Protein AF-R7TGR1-F1 (afdb_monomer)

Nearest PDB structures (foldseek):
  5lba-assembly4_D  TM=1.944E-01  e=3.931E-01  Homo sapiens
  4ct5-assembly2_B  TM=4.021E-01  e=4.610E+00  Homo sapiens
  6s8r-assembly1_A  TM=3.236E-01  e=2.649E+00  Drosophila melanogaster
  2fk8-assembly1_A  TM=1.974E-01  e=6.841E-01  Mycobacterium tuberculosis H37Rv
  5z2e-assembly1_A  TM=3.307E-01  e=6.271E+00  Paenisporosarcina sp. TG-14

pLDDT: mean 72.76, std 23.13, range [22.52, 96.44]

Foldseek 3Di:
DDDDDDDDDDPDDPPDPPDDDDDPVVVVVVVVVLVVVLCVDDDPDDPDQLAAAFWDPDPPDFAEAAEEQADQQVLLVQLLQCSQQSYFEEEPPADPVVVVVGVRPVDRDNRGLYYYDPDFADPVRHDRTQEYAYEAEQLVLRLVRCLCVVCVVVLVVCVDPVNVVPSLVVVLVSSVVSLVSVLVRLVRCVPGPQHKYAYHYPVCCLVPVQVSSQQVSCVRPVDGGDPSSVVVCVVPRSVPRRDRSDDPVVCVVSVPCPVVCVSVVVSCVVVNPPDDRHMPPPPDDDDDDD

Organism: Capitella teleta (NCBI:txid283909)

Structure (mmCIF, N/CA/C/O backbone):
data_AF-R7TGR1-F1
#
_entry.id   AF-R7TGR1-F1
#
loop_
_atom_site.group_PDB
_atom_site.id
_atom_site.type_symbol
_atom_site.label_atom_id
_atom_site.label_alt_id
_atom_site.label_comp_id
_atom_site.label_asym_id
_atom_site.label_entity_id
_atom_site.label_seq_id
_atom_site.pdbx_PDB_ins_code
_atom_site.Cartn_x
_atom_site.Cartn_y
_atom_site.Cartn_z
_atom_site.occupancy
_atom_site.B_iso_or_equiv
_atom_site.auth_seq_id
_atom_site.auth_comp_id
_atom_site.auth_asym_id
_atom_site.auth_atom_id
_atom_site.pdbx_PDB_model_num
ATOM 1 N N . MET A 1 1 ? 43.944 -28.984 -27.101 1.00 33.44 1 MET A N 1
ATOM 2 C CA . MET A 1 1 ? 44.545 -27.935 -26.252 1.00 33.44 1 MET A CA 1
ATOM 3 C C . MET A 1 1 ? 44.232 -26.597 -26.896 1.00 33.44 1 MET A C 1
ATOM 5 O O . MET A 1 1 ? 44.908 -26.213 -27.836 1.00 33.44 1 MET A O 1
ATOM 9 N N . THR A 1 2 ? 43.142 -25.960 -26.480 1.00 28.25 2 THR A N 1
ATOM 10 C CA . THR A 1 2 ? 42.698 -24.648 -26.974 1.00 28.25 2 THR A CA 1
ATOM 11 C C . THR A 1 2 ? 42.922 -23.633 -25.863 1.00 28.25 2 THR A C 1
ATOM 13 O O . THR A 1 2 ? 42.355 -23.769 -24.780 1.00 28.25 2 THR A O 1
ATOM 16 N N . SER A 1 3 ? 43.806 -22.672 -26.111 1.00 25.64 3 SER A N 1
ATOM 17 C CA . SER A 1 3 ? 44.116 -21.556 -25.221 1.00 25.64 3 SER A CA 1
ATOM 18 C C . SER A 1 3 ? 42.948 -20.569 -25.184 1.00 25.64 3 SER A C 1
ATOM 20 O O . SER A 1 3 ? 42.521 -20.071 -26.222 1.00 25.64 3 SER A O 1
ATOM 22 N N . LEU A 1 4 ? 42.436 -20.310 -23.981 1.00 25.61 4 LEU A N 1
ATOM 23 C CA . LEU A 1 4 ? 41.485 -19.243 -23.673 1.00 25.61 4 LEU A CA 1
ATOM 24 C C . LEU A 1 4 ? 42.223 -17.898 -23.675 1.00 25.61 4 LEU A C 1
ATOM 26 O O . LEU A 1 4 ? 43.076 -17.667 -22.819 1.00 25.61 4 LEU A O 1
ATOM 30 N N . GLU A 1 5 ? 41.886 -17.010 -24.608 1.00 25.45 5 GLU A N 1
ATOM 31 C CA . GLU A 1 5 ? 42.250 -15.596 -24.513 1.00 25.45 5 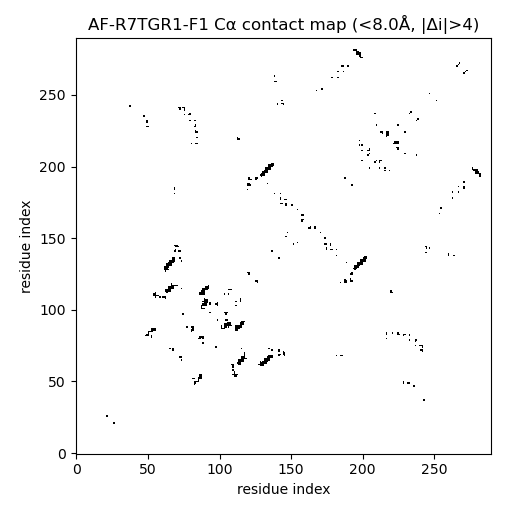GLU A CA 1
ATOM 32 C C . GLU A 1 5 ? 41.283 -14.890 -23.553 1.00 25.45 5 GLU A C 1
ATOM 34 O O . GLU A 1 5 ? 40.074 -14.821 -23.774 1.00 25.45 5 GLU A O 1
ATOM 39 N N . TYR A 1 6 ? 41.835 -14.394 -22.447 1.00 24.02 6 TYR A N 1
ATOM 40 C CA . TYR A 1 6 ? 41.150 -13.536 -21.488 1.00 24.02 6 TYR A CA 1
ATOM 41 C C . TYR A 1 6 ? 40.984 -12.134 -22.086 1.00 24.02 6 TYR A C 1
ATOM 43 O O . TYR A 1 6 ? 41.959 -11.403 -22.250 1.00 24.02 6 TYR A O 1
ATOM 51 N N . VAL A 1 7 ? 39.744 -11.731 -22.365 1.00 25.92 7 VAL A N 1
ATOM 52 C CA . VAL A 1 7 ? 39.419 -10.335 -22.681 1.00 25.92 7 VAL A CA 1
ATOM 53 C C . VAL A 1 7 ? 39.364 -9.546 -21.373 1.00 25.92 7 VAL A C 1
ATOM 55 O O . VAL A 1 7 ? 38.479 -9.741 -20.538 1.00 25.92 7 VAL A O 1
ATOM 58 N N . HIS A 1 8 ? 40.342 -8.665 -21.186 1.00 23.42 8 HIS A N 1
ATOM 59 C CA . HIS A 1 8 ? 40.436 -7.749 -20.055 1.00 23.42 8 HIS A CA 1
ATOM 60 C C . HIS A 1 8 ? 39.369 -6.649 -20.200 1.00 23.42 8 HIS A C 1
ATOM 62 O O . HIS A 1 8 ? 39.465 -5.797 -21.081 1.00 23.42 8 HIS A O 1
ATOM 68 N N . ILE A 1 9 ? 38.342 -6.658 -19.347 1.00 25.73 9 ILE A N 1
ATOM 69 C CA . ILE A 1 9 ? 37.358 -5.567 -19.261 1.00 25.73 9 ILE A CA 1
ATOM 70 C C . ILE A 1 9 ? 37.950 -4.483 -18.340 1.00 25.73 9 ILE A C 1
ATOM 72 O O . ILE A 1 9 ? 38.284 -4.802 -17.194 1.00 25.73 9 ILE A O 1
ATOM 76 N N . PRO A 1 10 ? 38.134 -3.228 -18.793 1.00 23.38 10 PRO A N 1
ATOM 77 C CA . PRO A 1 10 ? 38.721 -2.180 -17.966 1.00 23.38 10 PRO A CA 1
ATOM 78 C C . PRO A 1 10 ? 37.761 -1.745 -16.850 1.00 23.38 10 PRO A C 1
ATOM 80 O O . PRO A 1 10 ? 36.568 -1.532 -17.058 1.00 23.38 10 PRO A O 1
ATOM 83 N N . GLN A 1 11 ? 38.313 -1.603 -15.647 1.00 29.97 11 GLN A N 1
ATOM 84 C CA . GLN A 1 11 ? 37.621 -1.361 -14.376 1.00 29.97 11 GLN A CA 1
ATOM 85 C C . GLN A 1 11 ? 37.194 0.104 -14.135 1.00 29.97 11 GLN A C 1
ATOM 87 O O . GLN A 1 11 ? 37.088 0.540 -12.992 1.00 29.97 11 GLN A O 1
ATOM 92 N N . THR A 1 12 ? 36.922 0.891 -15.175 1.00 29.67 12 THR A N 1
ATOM 93 C CA . THR A 1 12 ? 36.630 2.329 -15.024 1.00 29.67 12 THR A CA 1
ATOM 94 C C . THR A 1 12 ? 35.352 2.737 -15.744 1.00 29.67 12 THR A C 1
ATOM 96 O O . THR A 1 12 ? 35.395 3.335 -16.812 1.00 29.67 12 THR A O 1
ATOM 99 N N . LEU A 1 13 ? 34.209 2.442 -15.123 1.00 26.25 13 LEU A N 1
ATOM 100 C CA . LEU A 1 13 ? 32.957 3.183 -15.310 1.00 26.25 13 LEU A CA 1
ATOM 101 C C . LEU A 1 13 ? 32.282 3.347 -13.940 1.00 26.25 13 LEU A C 1
ATOM 103 O O . LEU A 1 13 ? 31.192 2.841 -13.684 1.00 26.25 13 LEU A O 1
ATOM 107 N N . PHE A 1 14 ? 32.964 4.049 -13.032 1.00 24.20 14 PHE A N 1
ATOM 108 C CA . PHE A 1 14 ? 32.272 4.777 -11.974 1.00 24.20 14 PHE A CA 1
ATOM 109 C C . PHE A 1 14 ? 31.613 5.985 -12.647 1.00 24.20 14 PHE A C 1
ATOM 111 O O . PHE A 1 14 ? 32.292 6.942 -13.008 1.00 24.20 14 PHE A O 1
ATOM 118 N N . PHE A 1 15 ? 30.306 5.901 -12.892 1.00 27.52 15 PHE A N 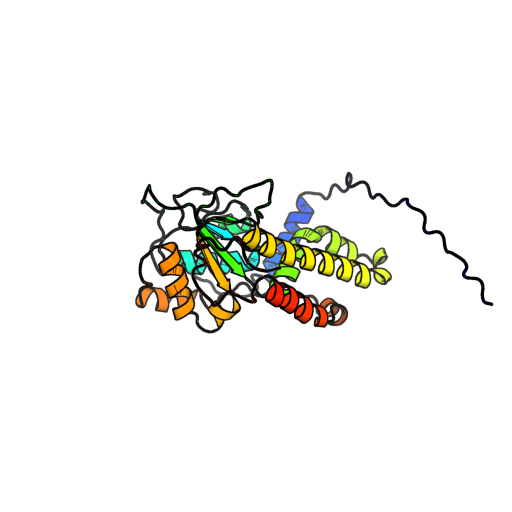1
ATOM 119 C CA . PHE A 1 15 ? 29.519 7.062 -13.292 1.00 27.52 15 PHE A CA 1
ATOM 120 C C . PHE A 1 15 ? 29.322 7.947 -12.062 1.00 27.52 15 PHE A C 1
ATOM 122 O O . PHE A 1 15 ? 28.614 7.571 -11.126 1.00 27.52 15 PHE A O 1
ATOM 129 N N . ASP A 1 16 ? 29.989 9.097 -12.074 1.00 22.52 16 ASP A N 1
ATOM 130 C CA . ASP A 1 16 ? 29.768 10.182 -11.130 1.00 22.52 16 ASP A CA 1
ATOM 131 C C . ASP A 1 16 ? 28.340 10.722 -11.316 1.00 22.52 16 ASP A C 1
ATOM 133 O O . ASP A 1 16 ? 27.913 11.044 -12.426 1.00 22.52 16 ASP A O 1
ATOM 137 N N . ALA A 1 17 ? 27.562 10.732 -10.235 1.00 28.73 17 ALA A N 1
ATOM 138 C CA . ALA A 1 17 ? 26.129 11.026 -10.237 1.00 28.73 17 ALA A CA 1
ATOM 139 C C . ALA A 1 17 ? 25.829 12.516 -10.006 1.00 28.73 17 ALA A C 1
ATOM 141 O O . ALA A 1 17 ? 24.741 12.873 -9.550 1.00 28.73 17 ALA A O 1
ATOM 142 N N . THR A 1 18 ? 26.775 13.398 -10.316 1.00 28.44 18 THR A N 1
ATOM 143 C CA . THR A 1 18 ? 26.613 14.845 -10.186 1.00 28.44 18 THR A CA 1
ATOM 144 C C . THR A 1 18 ? 26.863 15.523 -11.522 1.00 28.44 18 THR A C 1
ATOM 146 O O . THR A 1 18 ? 27.967 15.969 -11.778 1.00 28.44 18 THR A O 1
ATOM 149 N N . GLU A 1 19 ? 25.837 15.561 -12.374 1.00 30.52 19 GLU A N 1
ATOM 150 C CA . GLU A 1 19 ? 25.475 16.695 -13.249 1.00 30.52 19 GLU A CA 1
ATOM 151 C C . GLU A 1 19 ? 24.522 16.227 -14.355 1.00 30.52 19 GLU A C 1
ATOM 153 O O . GLU A 1 19 ? 24.896 15.974 -15.494 1.00 30.52 19 GLU A O 1
ATOM 158 N N . PHE A 1 20 ? 23.234 16.153 -14.026 1.00 30.80 20 PHE A N 1
ATOM 159 C CA . PHE A 1 20 ? 22.186 16.316 -15.030 1.00 30.80 20 PHE A CA 1
ATOM 160 C C . PHE A 1 20 ? 21.115 17.228 -14.432 1.00 30.80 20 PHE A C 1
ATOM 162 O O . PHE A 1 20 ? 20.188 16.788 -13.753 1.00 30.80 20 PHE A O 1
ATOM 169 N N . LYS A 1 21 ? 21.292 18.542 -14.612 1.00 26.69 21 LYS A N 1
ATOM 170 C CA . LYS A 1 21 ? 20.259 19.534 -14.292 1.00 26.69 21 LYS A CA 1
ATOM 171 C C . LYS A 1 21 ? 19.205 19.491 -15.394 1.00 26.69 21 LYS A C 1
ATOM 173 O O . LYS A 1 21 ? 19.338 20.161 -16.411 1.00 26.69 21 LYS A O 1
ATOM 178 N N . ILE A 1 22 ? 18.161 18.697 -15.180 1.00 35.16 22 ILE A N 1
ATOM 179 C CA . ILE A 1 22 ? 16.915 18.814 -15.940 1.00 35.16 22 ILE A CA 1
ATOM 180 C C . ILE A 1 22 ? 16.127 19.988 -15.344 1.00 35.16 22 ILE A C 1
ATOM 182 O O . ILE A 1 22 ? 16.017 20.119 -14.124 1.00 35.16 22 ILE A O 1
ATOM 186 N N . SER A 1 23 ? 15.630 20.869 -16.211 1.00 29.39 23 SER A N 1
ATOM 187 C CA . SER A 1 23 ? 14.798 22.016 -15.843 1.00 29.39 23 SER A CA 1
ATOM 188 C C . SER A 1 23 ? 13.516 21.557 -15.142 1.00 29.39 23 SER A C 1
ATOM 190 O O . SER A 1 23 ? 12.877 20.597 -15.573 1.00 29.39 23 SER A O 1
ATOM 192 N N . PHE A 1 24 ? 13.111 22.272 -14.088 1.00 31.34 24 PHE A N 1
ATOM 193 C CA . PHE A 1 24 ? 11.880 22.019 -13.325 1.00 31.34 24 PHE A CA 1
ATOM 194 C C . PHE A 1 24 ? 10.633 21.899 -14.232 1.00 31.34 24 PHE A C 1
ATOM 196 O O . PHE A 1 24 ? 9.766 21.072 -13.969 1.00 31.34 24 PHE A O 1
ATOM 203 N N . ASN A 1 25 ? 10.595 22.624 -15.358 1.00 31.30 25 ASN A N 1
ATOM 204 C CA . ASN A 1 25 ? 9.463 22.621 -16.293 1.00 31.30 25 ASN A CA 1
ATOM 205 C C . ASN A 1 25 ? 9.288 21.309 -17.086 1.00 31.30 25 ASN A C 1
ATOM 207 O O . ASN A 1 25 ? 8.177 20.997 -17.510 1.00 31.30 25 ASN A O 1
ATOM 211 N N . ASP A 1 26 ? 10.346 20.517 -17.291 1.00 35.59 26 ASP A N 1
ATOM 212 C CA . ASP A 1 26 ? 10.241 19.253 -18.039 1.00 35.59 26 ASP A CA 1
ATOM 213 C C . ASP A 1 26 ? 9.624 18.125 -17.201 1.00 35.59 26 ASP A C 1
ATOM 215 O O . ASP A 1 26 ? 9.004 17.207 -17.745 1.00 35.59 26 ASP A O 1
ATOM 219 N N . MET A 1 27 ? 9.756 18.206 -15.873 1.00 38.91 27 MET A N 1
ATOM 220 C CA . MET A 1 27 ? 9.134 17.270 -14.933 1.00 38.91 27 MET A CA 1
ATOM 221 C C . MET A 1 27 ? 7.624 17.492 -14.828 1.00 38.91 27 MET A C 1
ATOM 223 O O . MET A 1 27 ? 6.874 16.521 -14.718 1.00 38.91 27 MET A O 1
ATOM 227 N N . ASP A 1 28 ? 7.173 18.743 -14.919 1.00 40.38 28 ASP A N 1
ATOM 228 C CA . ASP A 1 28 ? 5.750 19.084 -14.867 1.00 40.38 28 ASP A CA 1
ATOM 229 C C . ASP A 1 28 ? 5.019 18.694 -16.159 1.00 40.38 28 ASP A C 1
ATOM 231 O O . ASP A 1 28 ? 3.910 18.169 -16.096 1.00 40.38 28 ASP A O 1
ATOM 235 N N . ASN A 1 29 ? 5.669 18.816 -17.323 1.00 35.97 29 ASN A N 1
ATOM 236 C CA . ASN A 1 29 ? 5.105 18.367 -18.602 1.00 35.97 29 ASN A CA 1
ATOM 237 C C . ASN A 1 29 ? 5.013 16.837 -18.720 1.00 35.97 29 ASN A C 1
ATOM 239 O O . ASN A 1 29 ? 4.050 16.319 -19.283 1.00 35.97 29 ASN A O 1
ATOM 243 N N . LEU A 1 30 ? 5.977 16.093 -18.168 1.00 42.97 30 LEU A N 1
ATOM 244 C CA . LEU A 1 30 ? 5.917 14.625 -18.130 1.00 42.97 30 LEU A CA 1
ATOM 245 C C . LEU A 1 30 ? 4.861 14.132 -17.150 1.00 42.97 30 LEU A C 1
ATOM 247 O O . LEU A 1 30 ? 4.082 13.245 -17.490 1.00 42.97 30 LEU A O 1
ATOM 251 N N . ARG A 1 31 ? 4.785 14.747 -15.965 1.00 40.12 31 ARG A N 1
ATOM 252 C CA . ARG A 1 31 ? 3.680 14.522 -15.032 1.00 40.12 31 ARG A CA 1
ATOM 253 C C . ARG A 1 31 ? 2.347 14.782 -15.725 1.00 40.12 31 ARG A C 1
ATOM 255 O O . ARG A 1 31 ? 1.504 13.899 -15.715 1.00 40.12 31 ARG A O 1
ATOM 262 N N . ALA A 1 32 ? 2.185 15.919 -16.402 1.00 34.97 32 ALA A N 1
ATOM 263 C CA . ALA A 1 32 ? 0.968 16.258 -17.140 1.00 34.97 32 ALA A CA 1
ATOM 264 C C . ALA A 1 32 ? 0.631 15.258 -18.263 1.00 34.97 32 ALA A C 1
ATOM 266 O O . ALA A 1 32 ? -0.536 14.923 -18.442 1.00 34.97 32 ALA A O 1
ATOM 267 N N . PHE A 1 33 ? 1.627 14.731 -18.985 1.00 34.88 33 PHE A N 1
ATOM 268 C CA . PHE A 1 33 ? 1.422 13.716 -20.026 1.00 34.88 33 PHE A CA 1
ATOM 269 C C . PHE A 1 33 ? 0.958 12.368 -19.450 1.00 34.88 33 PHE A C 1
ATOM 271 O O . PHE A 1 33 ? 0.049 11.740 -19.996 1.00 34.88 33 PHE A O 1
ATOM 278 N N . PHE A 1 34 ? 1.522 11.943 -18.316 1.00 38.41 34 PHE A N 1
ATOM 279 C CA . PHE A 1 34 ? 1.048 10.762 -17.587 1.00 38.41 34 PHE A CA 1
ATOM 280 C C . PHE A 1 34 ? -0.337 10.998 -16.955 1.00 38.41 34 PHE A C 1
ATOM 282 O O . PHE A 1 34 ? -1.201 10.129 -17.050 1.00 38.41 34 PHE A O 1
ATOM 289 N N . PHE A 1 35 ? -0.598 12.193 -16.414 1.00 39.19 35 PHE A N 1
ATOM 290 C CA . PHE A 1 35 ? -1.900 12.583 -15.862 1.00 39.19 35 PHE A CA 1
ATOM 291 C C . PHE A 1 35 ? -3.002 12.630 -16.924 1.00 39.19 35 PHE A C 1
ATOM 293 O O . PHE A 1 35 ? -4.106 12.156 -16.675 1.00 39.19 35 PHE A O 1
ATOM 300 N N . ALA A 1 36 ? -2.713 13.118 -18.131 1.00 33.69 36 ALA A N 1
ATOM 301 C CA . ALA A 1 36 ? -3.672 13.117 -19.236 1.00 33.69 36 ALA A CA 1
ATOM 302 C C . ALA A 1 36 ? -4.080 11.695 -19.665 1.00 33.69 36 ALA A C 1
ATOM 304 O O . ALA A 1 36 ? -5.173 11.502 -20.190 1.00 33.69 36 ALA A O 1
ATOM 305 N N . ARG A 1 37 ? -3.222 10.695 -19.424 1.00 35.41 37 ARG A N 1
ATOM 306 C CA . ARG A 1 37 ? -3.488 9.291 -19.761 1.00 35.41 37 ARG A CA 1
ATOM 307 C C . ARG A 1 37 ? -4.178 8.514 -18.635 1.00 35.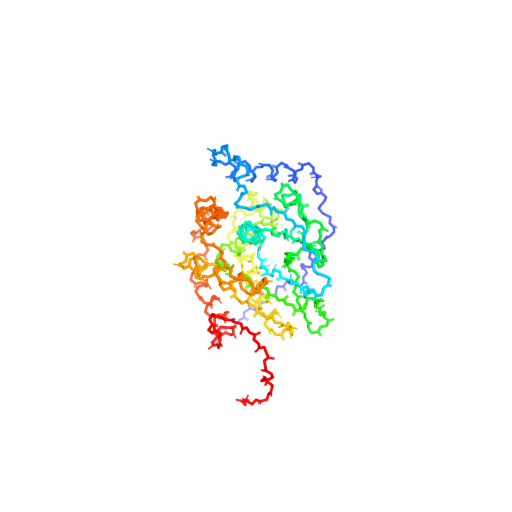41 37 ARG A C 1
ATOM 309 O O . ARG A 1 37 ? -4.864 7.543 -18.932 1.00 35.41 37 ARG A O 1
ATOM 316 N N . LEU A 1 38 ? -4.035 8.957 -17.382 1.00 40.81 38 LEU A N 1
ATOM 317 C CA . LEU A 1 38 ? -4.791 8.453 -16.225 1.00 40.81 38 LEU A CA 1
ATOM 318 C C . LEU A 1 38 ? -6.206 9.053 -16.143 1.00 40.81 38 LEU A C 1
ATOM 320 O O . LEU A 1 38 ? -7.131 8.367 -15.733 1.00 40.81 38 LEU A O 1
ATOM 324 N N . ASN A 1 39 ? -6.393 10.293 -16.603 1.00 34.91 39 ASN A N 1
ATOM 325 C CA . ASN A 1 39 ? -7.681 11.002 -16.579 1.00 34.91 39 ASN A CA 1
ATOM 326 C C . ASN A 1 39 ? -8.554 10.760 -17.826 1.00 34.91 39 ASN A C 1
ATOM 328 O O . ASN A 1 39 ? -9.490 11.515 -18.083 1.00 34.91 39 ASN A O 1
ATOM 332 N N . ALA A 1 40 ? -8.243 9.742 -18.633 1.00 34.16 40 ALA A N 1
ATOM 333 C CA . ALA A 1 40 ? -9.005 9.421 -19.840 1.00 34.16 40 ALA A CA 1
ATOM 334 C C . ALA A 1 40 ? -10.300 8.626 -19.570 1.00 34.16 40 ALA A C 1
ATOM 336 O O . ALA A 1 40 ? -10.990 8.290 -20.531 1.00 34.16 40 ALA A O 1
ATOM 337 N N . ASP A 1 41 ? -10.656 8.372 -18.304 1.00 35.47 41 ASP A N 1
ATOM 338 C CA . ASP A 1 41 ? -12.013 7.970 -17.926 1.00 35.47 41 ASP A CA 1
ATOM 339 C C . ASP A 1 41 ? -12.785 9.179 -17.393 1.00 35.47 41 ASP A C 1
ATOM 341 O O . ASP A 1 41 ? -12.567 9.706 -16.303 1.00 35.47 41 ASP A O 1
ATOM 345 N N . ASN A 1 42 ? -13.679 9.654 -18.252 1.00 42.66 42 ASN A N 1
ATOM 346 C CA . ASN A 1 42 ? -14.530 10.806 -18.047 1.00 42.66 42 ASN A CA 1
ATOM 347 C C . ASN A 1 42 ? -15.768 10.376 -17.244 1.00 42.66 42 ASN A C 1
ATOM 349 O O . ASN A 1 42 ? -16.787 10.003 -17.824 1.00 42.66 42 ASN A O 1
ATOM 353 N N . SER A 1 43 ? -15.697 10.448 -15.917 1.00 35.00 43 SER A N 1
ATOM 354 C CA . SER A 1 43 ? -16.891 10.576 -15.080 1.00 35.00 43 SER A CA 1
ATOM 355 C C . SER A 1 43 ? -16.723 11.770 -14.156 1.00 35.00 43 SER A C 1
ATOM 357 O O . SER A 1 43 ? -15.785 11.840 -13.366 1.00 35.00 43 SER A O 1
ATOM 359 N N . THR A 1 44 ? -17.648 12.718 -14.258 1.00 38.19 44 THR A N 1
ATOM 360 C CA . THR A 1 44 ? -17.906 13.732 -13.237 1.00 38.19 44 THR A CA 1
ATOM 361 C C . THR A 1 44 ? -18.346 13.024 -11.956 1.00 38.19 44 THR A C 1
ATOM 363 O O . THR A 1 44 ? -19.542 12.882 -11.713 1.00 38.19 44 THR A O 1
ATOM 366 N N . ASP A 1 45 ? -17.395 12.502 -11.189 1.00 43.19 45 ASP A N 1
ATOM 367 C CA . ASP A 1 45 ? -17.677 11.865 -9.910 1.00 43.19 45 ASP A CA 1
ATOM 368 C C . ASP A 1 45 ? -17.758 12.992 -8.878 1.00 43.19 45 ASP A C 1
ATOM 370 O O . ASP A 1 45 ? -16.752 13.584 -8.472 1.00 43.19 45 ASP A O 1
ATOM 374 N N . GLU A 1 46 ? -18.983 13.372 -8.505 1.00 47.50 46 GLU A N 1
ATOM 375 C CA . GLU A 1 46 ? -19.175 14.016 -7.210 1.00 47.50 46 GLU A CA 1
ATOM 376 C C . GLU A 1 46 ? -18.440 13.151 -6.180 1.00 47.50 46 GLU A C 1
ATOM 378 O O . GLU A 1 46 ? -18.507 11.928 -6.239 1.00 47.50 46 GLU A O 1
ATOM 383 N N . ASN A 1 47 ? -17.682 13.755 -5.268 1.00 58.62 47 ASN A N 1
ATOM 384 C CA . ASN A 1 47 ? -16.936 13.001 -4.264 1.00 58.62 47 ASN A CA 1
ATOM 385 C C . ASN A 1 47 ? -17.942 12.353 -3.288 1.00 58.62 47 ASN A C 1
ATOM 387 O O . ASN A 1 47 ? -18.308 12.955 -2.274 1.00 58.62 47 ASN A O 1
ATOM 391 N N . ILE A 1 48 ? -18.476 11.181 -3.654 1.00 72.44 48 ILE A N 1
ATOM 392 C CA . ILE A 1 48 ? -19.535 10.477 -2.928 1.00 72.44 48 ILE A CA 1
ATOM 393 C C . ILE A 1 48 ? -18.925 9.893 -1.661 1.00 72.44 48 ILE A C 1
ATOM 395 O O . ILE A 1 48 ? -18.393 8.791 -1.638 1.00 72.44 48 ILE A O 1
ATOM 399 N N . ASN A 1 49 ? -19.024 10.643 -0.570 1.00 81.25 49 ASN A N 1
ATOM 400 C CA . ASN A 1 49 ? -18.615 10.151 0.733 1.00 81.25 49 ASN A CA 1
ATOM 401 C C . ASN A 1 49 ? -19.647 9.148 1.260 1.00 81.25 49 ASN A C 1
ATOM 403 O O . ASN A 1 49 ? -20.754 9.529 1.642 1.00 81.25 49 ASN A O 1
ATOM 407 N N . CYS A 1 50 ? -19.259 7.877 1.340 1.00 88.69 50 CYS A N 1
ATOM 408 C CA . CYS A 1 50 ? -20.052 6.827 1.977 1.00 88.69 50 CYS A CA 1
ATOM 409 C C . CYS A 1 50 ? -20.199 7.054 3.483 1.00 88.69 50 CYS A C 1
ATOM 411 O O . CYS A 1 50 ? -21.161 6.588 4.093 1.00 88.69 50 CYS A O 1
ATOM 413 N N . GLN A 1 51 ? -19.258 7.793 4.077 1.00 89.69 51 GLN A N 1
ATOM 414 C CA . GLN A 1 51 ? -19.317 8.272 5.450 1.00 89.69 51 GLN A CA 1
ATOM 415 C C . GLN A 1 51 ? -18.664 9.647 5.588 1.00 89.69 51 GLN A C 1
ATOM 417 O O . GLN A 1 51 ? -17.743 10.002 4.854 1.00 89.69 51 GLN A O 1
ATOM 422 N N . SER A 1 52 ? -19.095 10.413 6.590 1.00 90.69 52 SER A N 1
ATOM 423 C CA . SER A 1 52 ? -18.406 11.645 6.973 1.00 90.69 52 SER A CA 1
ATOM 424 C C . SER A 1 52 ? -16.997 11.332 7.485 1.00 90.69 52 SER A C 1
ATOM 426 O O . SER A 1 52 ? -16.831 10.547 8.418 1.00 90.69 52 SER A O 1
ATOM 428 N N . LEU A 1 53 ? -15.986 11.965 6.883 1.00 93.31 53 LEU A N 1
ATOM 429 C CA . LEU A 1 53 ? -14.583 11.749 7.234 1.00 93.31 53 LEU A CA 1
ATOM 430 C C . LEU A 1 53 ? -14.120 12.665 8.370 1.00 93.31 53 LEU A C 1
ATOM 432 O O . LEU A 1 53 ? -14.251 13.896 8.303 1.00 93.31 53 LEU A O 1
ATOM 436 N N . HIS A 1 54 ? -13.489 12.074 9.381 1.00 94.69 54 HIS A N 1
ATOM 437 C CA . HIS A 1 54 ? -13.030 12.774 10.576 1.00 94.69 54 HIS A CA 1
ATOM 438 C C . HIS A 1 54 ? -11.631 12.333 11.021 1.00 94.69 54 HIS A C 1
ATOM 440 O O . HIS A 1 54 ? -11.141 11.254 10.694 1.00 94.69 54 HIS A O 1
ATOM 446 N N . TYR A 1 55 ? -10.976 13.181 11.814 1.00 95.50 55 TYR A N 1
ATOM 447 C CA . TYR A 1 55 ? -9.777 12.773 12.539 1.00 95.50 55 TYR A CA 1
ATOM 448 C C . TYR A 1 55 ? -10.145 11.807 13.665 1.00 95.50 55 TYR A C 1
ATOM 450 O O . TYR A 1 55 ? -11.183 11.946 14.315 1.00 95.50 55 TYR A O 1
ATOM 458 N N . VAL A 1 56 ? -9.250 10.868 13.944 1.00 92.44 56 VAL A N 1
ATOM 459 C CA . VAL A 1 56 ? -9.346 9.987 15.103 1.00 92.44 56 VAL A CA 1
ATOM 460 C C . VAL A 1 56 ? -9.177 10.825 16.373 1.00 92.44 56 VAL A C 1
ATOM 462 O O . VAL A 1 56 ? -8.175 11.516 16.555 1.00 92.44 56 VAL A O 1
ATOM 465 N N . THR A 1 57 ? -10.153 10.753 17.277 1.00 87.06 57 THR A N 1
ATOM 466 C CA . THR A 1 57 ? -10.166 11.509 18.545 1.00 87.06 57 THR A CA 1
ATOM 467 C C . THR A 1 57 ? -9.574 10.730 19.724 1.00 87.06 57 THR A C 1
ATOM 469 O O . THR A 1 57 ? -9.342 11.287 20.797 1.00 87.06 57 THR A O 1
ATOM 472 N N . GLN A 1 58 ? -9.302 9.434 19.550 1.00 76.69 58 GLN A N 1
ATOM 473 C CA . GLN A 1 58 ? -8.806 8.556 20.609 1.00 76.69 58 GLN A CA 1
ATOM 474 C C . GLN A 1 58 ? -7.297 8.726 20.843 1.00 76.69 58 GLN A C 1
ATOM 476 O O . GLN A 1 58 ? -6.468 8.279 20.053 1.00 76.69 58 GLN A O 1
ATOM 481 N N . SER A 1 59 ? -6.927 9.289 21.996 1.00 62.78 59 SER A N 1
ATOM 482 C CA . SER A 1 59 ? -5.531 9.598 22.350 1.00 62.78 59 SER A CA 1
ATOM 483 C C . SER A 1 59 ? -4.617 8.378 22.557 1.00 62.78 59 SER A C 1
ATOM 485 O O . SER A 1 59 ? -3.396 8.508 22.478 1.00 62.78 59 SER A O 1
ATOM 487 N N . ARG A 1 60 ? -5.170 7.180 22.809 1.00 71.06 60 ARG A N 1
ATOM 488 C CA . ARG A 1 60 ? -4.406 5.955 23.144 1.00 71.06 60 ARG A CA 1
ATOM 489 C C . ARG A 1 60 ? -4.270 4.945 22.000 1.00 71.06 60 ARG A C 1
ATOM 491 O O . ARG A 1 60 ? -4.001 3.772 22.243 1.00 71.06 60 ARG A O 1
ATOM 498 N N . ARG A 1 61 ? -4.436 5.378 20.751 1.00 86.81 61 ARG A N 1
ATOM 499 C CA . ARG A 1 61 ? -4.300 4.498 19.586 1.00 86.81 61 ARG A CA 1
ATOM 500 C C . ARG A 1 61 ? -2.830 4.157 19.286 1.00 86.81 61 ARG A C 1
ATOM 502 O O . ARG A 1 61 ? -1.917 4.951 19.539 1.00 86.81 61 ARG A O 1
ATOM 509 N N . SER A 1 62 ? -2.602 2.973 18.727 1.00 91.31 62 SER A N 1
ATOM 510 C CA . SER A 1 62 ? -1.327 2.589 18.118 1.00 91.31 62 SER A CA 1
ATOM 511 C C . SER A 1 62 ? -1.113 3.302 16.782 1.00 91.31 62 SER A C 1
ATOM 513 O O . SER A 1 62 ? -2.010 3.330 15.937 1.00 91.31 62 SER A O 1
ATOM 515 N N . LEU A 1 63 ? 0.091 3.827 16.567 1.00 94.25 63 LEU A N 1
ATOM 516 C CA . LEU A 1 63 ? 0.531 4.330 15.272 1.00 94.25 63 LEU A CA 1
ATOM 517 C C . LEU A 1 63 ? 0.593 3.151 14.296 1.00 94.25 63 LEU A C 1
ATOM 519 O O . LEU A 1 63 ? 1.270 2.153 14.566 1.00 94.25 63 LEU A O 1
ATOM 523 N N . THR A 1 64 ? -0.163 3.245 13.205 1.00 96.25 64 THR A N 1
ATOM 524 C CA . THR A 1 64 ? -0.356 2.140 12.262 1.00 96.25 64 THR A CA 1
ATOM 525 C C . THR A 1 64 ? 0.222 2.512 10.905 1.00 96.25 64 THR A C 1
ATOM 527 O O . THR A 1 64 ? -0.257 3.456 10.280 1.00 96.25 64 THR A O 1
ATOM 530 N N . ALA A 1 65 ? 1.226 1.768 10.447 1.00 96.25 65 ALA A N 1
ATOM 531 C CA . ALA A 1 65 ? 1.717 1.871 9.080 1.00 96.25 65 ALA A CA 1
ATOM 532 C C . ALA A 1 65 ? 0.702 1.289 8.099 1.00 96.25 65 ALA A C 1
ATOM 534 O O . ALA A 1 65 ? 0.092 0.254 8.366 1.00 96.25 65 ALA A O 1
ATOM 535 N N . LEU A 1 66 ? 0.597 1.916 6.939 1.00 95.75 66 LEU A N 1
ATOM 536 C CA . LEU A 1 66 ? 0.075 1.338 5.717 1.00 95.75 66 LEU A CA 1
ATOM 537 C C . LEU A 1 66 ? 1.262 1.188 4.764 1.00 95.75 66 LEU A C 1
ATOM 539 O O . LEU A 1 66 ? 1.600 2.098 4.016 1.00 95.75 66 LEU A O 1
ATOM 543 N N . ALA A 1 67 ? 1.958 0.062 4.887 1.00 94.00 67 ALA A N 1
ATOM 544 C CA . ALA A 1 67 ? 3.201 -0.205 4.185 1.00 94.00 67 ALA A CA 1
ATOM 545 C C . ALA A 1 67 ? 2.922 -0.833 2.819 1.00 94.00 67 ALA A C 1
ATOM 547 O O . ALA A 1 67 ? 2.272 -1.876 2.738 1.00 94.00 67 ALA A O 1
ATOM 548 N N . SER A 1 68 ? 3.447 -0.232 1.757 1.00 91.88 68 SER A N 1
ATOM 549 C CA . SER A 1 68 ? 3.300 -0.722 0.384 1.00 91.88 68 SER A CA 1
ATOM 550 C C . SER A 1 68 ? 4.590 -0.497 -0.397 1.00 91.88 68 SER A C 1
ATOM 552 O O . SER A 1 68 ? 5.262 0.511 -0.192 1.00 91.88 68 SER A O 1
ATOM 554 N N . PHE A 1 69 ? 4.937 -1.417 -1.301 1.00 89.00 69 PHE A N 1
ATOM 555 C CA . PHE A 1 69 ? 6.119 -1.248 -2.147 1.00 89.00 69 PHE A CA 1
ATOM 556 C C . PHE A 1 69 ? 5.947 -0.096 -3.144 1.00 89.00 69 PHE A C 1
ATOM 558 O O . PHE A 1 69 ? 6.816 0.762 -3.237 1.00 89.00 69 PHE A O 1
ATOM 565 N N . SER A 1 70 ? 4.821 -0.062 -3.860 1.00 81.94 70 SER A N 1
ATOM 566 C CA . SER A 1 70 ? 4.528 0.971 -4.857 1.00 81.94 70 SER A CA 1
ATOM 567 C C . SER A 1 70 ? 3.466 1.961 -4.371 1.00 81.94 70 SER A C 1
ATOM 569 O O . SER A 1 70 ? 2.638 1.639 -3.506 1.00 81.94 70 SER A O 1
ATOM 571 N N . GLU A 1 71 ? 3.500 3.162 -4.952 1.00 70.94 71 GLU A N 1
ATOM 572 C CA . GLU A 1 71 ? 2.623 4.296 -4.634 1.00 70.94 71 GLU A CA 1
ATOM 573 C C . GLU A 1 71 ? 1.188 4.092 -5.150 1.00 70.94 71 GLU A C 1
ATOM 575 O O . GLU A 1 71 ? 0.228 4.399 -4.451 1.00 70.94 71 GLU A O 1
ATOM 580 N N . SER A 1 72 ? 0.997 3.544 -6.354 1.00 65.00 72 SER A N 1
ATOM 581 C CA . SER A 1 72 ? -0.329 3.515 -7.005 1.00 65.00 72 SER A CA 1
ATOM 582 C C . SER A 1 72 ? -1.379 2.651 -6.297 1.00 65.00 72 SER A C 1
ATOM 584 O O . SER A 1 72 ? -2.544 3.049 -6.198 1.00 65.00 72 SER A O 1
ATOM 586 N N . GLY A 1 73 ? -0.998 1.478 -5.785 1.00 65.75 73 GLY A N 1
ATOM 587 C CA . GLY A 1 73 ? -1.951 0.582 -5.128 1.00 65.75 73 GLY A CA 1
ATOM 588 C C . GLY A 1 73 ? -2.347 1.028 -3.722 1.00 65.75 73 GLY A C 1
ATOM 589 O O . GLY A 1 73 ? -3.416 0.645 -3.241 1.00 65.75 73 GLY A O 1
ATOM 590 N N . VAL A 1 74 ? -1.539 1.865 -3.061 1.00 81.62 74 VAL A N 1
ATOM 591 C CA . VAL A 1 74 ? -1.881 2.361 -1.722 1.00 81.62 74 VAL A CA 1
ATOM 592 C C . VAL A 1 74 ? -2.980 3.421 -1.777 1.00 81.62 74 VAL A C 1
ATOM 594 O O . VAL A 1 74 ? -3.806 3.466 -0.872 1.00 81.62 74 VAL A O 1
ATOM 597 N N . THR A 1 75 ? -3.064 4.205 -2.856 1.00 84.06 75 THR A N 1
ATOM 598 C CA . THR A 1 75 ? -4.121 5.209 -3.068 1.00 84.06 75 THR A CA 1
ATOM 599 C C . THR A 1 75 ? -5.513 4.578 -3.067 1.00 84.06 75 THR A C 1
ATOM 601 O O . THR A 1 75 ? -6.373 4.989 -2.289 1.00 84.06 75 THR A O 1
ATOM 604 N N . TRP A 1 76 ? -5.725 3.521 -3.858 1.00 86.12 76 TRP A N 1
ATOM 605 C CA . TRP A 1 76 ? -7.001 2.794 -3.886 1.00 86.12 76 TRP A CA 1
ATOM 606 C C . TRP A 1 76 ? -7.379 2.252 -2.502 1.00 86.12 76 TRP A C 1
ATOM 608 O O . TRP A 1 76 ? -8.493 2.453 -2.017 1.00 86.12 76 TRP A O 1
ATOM 618 N N . LEU A 1 77 ? -6.422 1.621 -1.820 1.00 91.25 77 LEU A N 1
ATOM 619 C CA . LEU A 1 77 ? -6.643 1.076 -0.486 1.00 91.25 77 LEU A CA 1
ATOM 620 C C . LEU A 1 77 ? -6.957 2.163 0.550 1.00 91.25 77 LEU A C 1
ATOM 622 O O . LEU A 1 77 ? -7.794 1.946 1.424 1.00 91.25 77 LEU A O 1
ATOM 626 N N . ARG A 1 78 ? -6.321 3.333 0.460 1.00 93.12 78 ARG A N 1
ATOM 627 C CA . ARG A 1 78 ? -6.617 4.468 1.337 1.00 93.12 78 ARG A CA 1
ATOM 628 C C . ARG A 1 78 ? -8.043 4.959 1.147 1.00 93.12 78 ARG A C 1
ATOM 630 O O . ARG A 1 78 ? -8.729 5.106 2.150 1.00 93.12 78 ARG A O 1
ATOM 637 N N . HIS A 1 79 ? -8.522 5.113 -0.089 1.00 91.50 79 HIS A N 1
ATOM 638 C CA . HIS A 1 79 ? -9.928 5.457 -0.329 1.00 91.50 79 HIS A CA 1
ATOM 639 C C . HIS A 1 79 ? -10.875 4.429 0.292 1.00 91.50 79 HIS A C 1
ATOM 641 O O . HIS A 1 79 ? -11.788 4.808 1.020 1.00 91.50 79 HIS A O 1
ATOM 647 N N . LEU A 1 80 ? -10.616 3.130 0.101 1.00 92.94 80 LEU A N 1
ATOM 648 C CA . LEU A 1 80 ? -11.419 2.087 0.742 1.00 92.94 80 LEU A CA 1
ATOM 649 C C . LEU A 1 80 ? -11.404 2.216 2.269 1.00 92.94 80 LEU A C 1
ATOM 651 O O . LEU A 1 80 ? -12.457 2.124 2.890 1.00 92.94 80 LEU A O 1
ATOM 655 N N . ILE A 1 81 ? -10.242 2.453 2.885 1.00 95.50 81 ILE A N 1
ATOM 656 C CA . ILE A 1 81 ? -10.118 2.630 4.338 1.00 95.50 81 ILE A CA 1
ATOM 657 C C . ILE A 1 81 ? -10.883 3.870 4.809 1.00 95.50 81 ILE A C 1
ATOM 659 O O . ILE A 1 81 ? -11.652 3.769 5.762 1.00 95.50 81 ILE A O 1
ATOM 663 N N . GLU A 1 82 ? -10.706 5.026 4.174 1.00 94.94 82 GLU A N 1
ATOM 664 C CA . GLU A 1 82 ? -11.382 6.259 4.589 1.00 94.94 82 GLU A CA 1
ATOM 665 C C . GLU A 1 82 ? -12.902 6.104 4.511 1.00 94.94 82 GLU A C 1
ATOM 667 O O . GLU A 1 82 ? -13.598 6.375 5.488 1.00 94.94 82 GLU A O 1
ATOM 672 N N . GLN A 1 83 ? -13.409 5.556 3.406 1.00 93.75 83 GLN A N 1
ATOM 673 C CA . GLN A 1 83 ? -14.846 5.413 3.170 1.00 93.75 83 GLN A CA 1
ATOM 674 C C . GLN A 1 83 ? -15.504 4.339 4.040 1.00 93.75 83 GLN A C 1
ATOM 676 O O . GLN A 1 83 ? -16.672 4.468 4.398 1.00 93.75 83 GLN A O 1
ATOM 681 N N . THR A 1 84 ? -14.757 3.302 4.428 1.00 94.50 84 THR A N 1
ATOM 682 C CA . THR A 1 84 ? -15.280 2.232 5.294 1.00 94.50 84 THR A CA 1
ATOM 683 C C . THR A 1 84 ? -15.113 2.493 6.786 1.00 94.50 84 THR A C 1
ATOM 685 O O . THR A 1 84 ? -15.811 1.872 7.588 1.00 94.50 84 THR A O 1
ATOM 688 N N . THR A 1 85 ? -14.176 3.363 7.178 1.00 94.81 85 THR A N 1
ATOM 689 C CA . THR A 1 85 ? -13.932 3.699 8.590 1.00 94.81 85 THR A CA 1
ATOM 690 C C . THR A 1 85 ? -14.497 5.048 9.015 1.00 94.81 85 THR A C 1
ATOM 692 O O . THR A 1 85 ? -14.647 5.269 10.217 1.00 94.81 85 THR A O 1
ATOM 695 N N . GLY A 1 86 ? -14.723 5.969 8.076 1.00 94.25 86 GLY A N 1
ATOM 696 C CA . GLY A 1 86 ? -15.010 7.369 8.378 1.00 94.25 86 GLY A CA 1
ATOM 697 C C . GLY A 1 86 ? -13.799 8.133 8.933 1.00 94.25 86 GLY A C 1
ATOM 698 O O . GLY A 1 86 ? -13.953 9.245 9.442 1.00 94.25 86 GLY A O 1
ATOM 699 N N . PHE A 1 87 ? -12.589 7.564 8.879 1.00 95.56 87 PHE A N 1
ATOM 700 C CA . PHE A 1 87 ? -11.375 8.185 9.407 1.00 95.56 87 PHE A CA 1
ATOM 701 C C . PHE A 1 87 ? -10.366 8.492 8.315 1.00 95.56 87 PHE A C 1
ATOM 703 O O . PHE A 1 87 ? -10.079 7.644 7.477 1.00 95.56 87 PHE A O 1
ATOM 710 N N . TYR A 1 88 ? -9.753 9.673 8.393 1.00 96.31 88 TYR A N 1
ATOM 711 C CA . TYR A 1 88 ? -8.689 10.043 7.466 1.00 96.31 88 TYR A CA 1
ATOM 712 C C . TYR A 1 88 ? -7.473 9.117 7.570 1.00 96.31 88 TYR A C 1
ATOM 714 O O . TYR A 1 88 ? -7.110 8.640 8.653 1.00 96.31 88 TYR A O 1
ATOM 722 N N . THR A 1 89 ? -6.797 8.944 6.440 1.00 96.19 89 THR A N 1
ATOM 723 C CA . THR A 1 89 ? -5.470 8.348 6.311 1.00 96.19 89 THR A CA 1
ATOM 724 C C . THR A 1 89 ? -4.435 9.434 6.061 1.00 96.19 89 THR A C 1
ATOM 726 O O . THR A 1 89 ? -4.698 10.420 5.374 1.00 96.19 89 THR A O 1
ATOM 729 N N . GLY A 1 90 ? -3.246 9.236 6.612 1.00 95.31 90 GLY A N 1
ATOM 730 C CA . GLY A 1 90 ? -2.109 10.122 6.408 1.00 95.31 90 GLY A CA 1
ATOM 731 C C . GLY A 1 90 ? -0.989 9.454 5.629 1.00 95.31 90 GLY A C 1
ATOM 732 O O . GLY A 1 90 ? -1.145 8.336 5.131 1.00 95.31 90 GLY A O 1
ATOM 733 N N . SER A 1 91 ? 0.154 10.118 5.541 1.00 93.38 91 SER A N 1
ATOM 734 C CA . SER A 1 91 ? 1.323 9.645 4.802 1.00 93.38 91 SER A CA 1
ATOM 735 C C . SER A 1 91 ? 2.600 10.160 5.461 1.00 93.38 91 SER A C 1
ATOM 737 O O . SER A 1 91 ? 2.556 11.103 6.239 1.00 93.38 91 SER A O 1
ATOM 739 N N . ARG A 1 92 ? 3.744 9.537 5.185 1.00 91.38 92 ARG A N 1
ATOM 740 C CA . ARG A 1 92 ? 5.073 10.160 5.363 1.00 91.38 92 ARG A CA 1
ATOM 741 C C . ARG A 1 92 ? 5.787 10.395 4.038 1.00 91.38 92 ARG A C 1
ATOM 743 O O . ARG A 1 92 ? 6.855 10.995 4.001 1.00 91.38 92 ARG A O 1
ATOM 750 N N . ASP A 1 93 ? 5.179 9.926 2.959 1.00 83.00 93 ASP A N 1
ATOM 751 C CA . ASP A 1 93 ? 5.689 9.979 1.600 1.00 83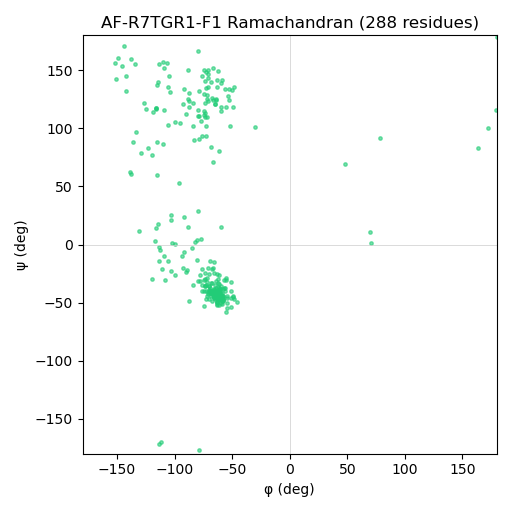.00 93 ASP A CA 1
ATOM 752 C C . ASP A 1 93 ? 4.754 10.879 0.778 1.00 83.00 93 ASP A C 1
ATOM 754 O O . ASP A 1 93 ? 4.080 10.443 -0.153 1.00 83.00 93 ASP A O 1
ATOM 758 N N . HIS A 1 94 ? 4.632 12.140 1.203 1.00 80.25 94 HIS A N 1
ATOM 759 C CA . HIS A 1 94 ? 3.661 13.076 0.638 1.00 80.25 94 HIS A CA 1
ATOM 760 C C . HIS A 1 94 ? 3.998 13.429 -0.810 1.00 80.25 94 HIS A C 1
ATOM 762 O O . HIS A 1 94 ? 5.080 13.947 -1.103 1.00 80.25 94 HIS A O 1
ATOM 768 N N . THR A 1 95 ? 3.037 13.244 -1.712 1.00 78.31 95 THR A N 1
ATOM 769 C CA . THR A 1 95 ? 3.140 13.689 -3.107 1.00 78.31 95 THR A CA 1
ATOM 770 C C . THR A 1 95 ? 2.119 14.789 -3.398 1.00 78.31 95 THR A C 1
ATOM 772 O O . THR A 1 95 ? 1.092 14.907 -2.730 1.00 78.31 95 THR A O 1
ATOM 775 N N . ALA A 1 96 ? 2.390 15.631 -4.402 1.00 78.75 96 ALA A N 1
ATOM 776 C CA . ALA A 1 96 ? 1.437 16.666 -4.824 1.00 78.75 96 ALA A CA 1
ATOM 777 C C . ALA A 1 96 ? 0.094 16.062 -5.279 1.00 78.75 96 ALA A C 1
ATOM 779 O O . ALA A 1 96 ? -0.959 16.626 -5.002 1.00 78.75 96 ALA A O 1
ATOM 780 N N . GLU A 1 97 ? 0.147 14.893 -5.918 1.00 75.56 97 GLU A N 1
ATOM 781 C CA . GLU A 1 97 ? -1.018 14.100 -6.314 1.00 75.56 97 GLU A CA 1
ATOM 782 C C . GLU A 1 97 ? -1.817 13.631 -5.090 1.00 75.56 97 GLU A C 1
ATOM 784 O O . GLU A 1 97 ? -3.022 13.852 -5.008 1.00 75.56 97 GLU A O 1
ATOM 789 N N . ALA A 1 98 ? -1.145 13.056 -4.089 1.00 79.81 98 ALA A N 1
ATOM 790 C CA . ALA A 1 98 ? -1.811 12.571 -2.887 1.00 79.81 98 ALA A CA 1
ATOM 791 C C . ALA A 1 98 ? -2.456 13.708 -2.075 1.00 79.81 98 ALA A C 1
ATOM 793 O O . ALA A 1 98 ? -3.555 13.532 -1.558 1.00 79.81 98 ALA A O 1
ATOM 794 N N . ARG A 1 99 ? -1.850 14.904 -2.035 1.00 84.81 99 ARG A N 1
ATOM 795 C CA . ARG A 1 99 ? -2.446 16.095 -1.393 1.00 84.81 99 ARG A CA 1
ATOM 796 C C . ARG A 1 99 ? -3.757 16.545 -2.038 1.00 84.81 99 ARG A C 1
ATOM 798 O O . ARG A 1 99 ? -4.587 17.135 -1.353 1.00 84.81 99 ARG A O 1
ATOM 805 N N . ALA A 1 100 ? -3.934 16.301 -3.335 1.00 83.06 100 ALA A N 1
ATOM 806 C CA . ALA A 1 100 ? -5.182 16.622 -4.021 1.00 83.06 100 ALA A CA 1
ATOM 807 C C . ALA A 1 100 ? -6.312 15.650 -3.639 1.00 83.06 100 ALA A C 1
ATOM 809 O O . ALA A 1 100 ? -7.473 16.051 -3.599 1.00 83.06 100 ALA A O 1
ATOM 810 N N . ASN A 1 101 ? -5.965 14.400 -3.312 1.00 83.38 101 ASN A N 1
ATOM 811 C CA . ASN A 1 101 ? -6.924 13.321 -3.066 1.00 83.38 101 ASN A CA 1
ATOM 812 C C . ASN A 1 101 ? -7.190 13.050 -1.576 1.00 83.38 101 ASN A C 1
ATOM 814 O O . ASN A 1 101 ? -8.270 12.577 -1.229 1.00 83.38 101 ASN A O 1
ATOM 818 N N . PHE A 1 102 ? -6.243 13.365 -0.685 1.00 89.69 102 PHE A N 1
ATOM 819 C CA . PHE A 1 102 ? -6.329 13.068 0.746 1.00 89.69 102 PHE A CA 1
ATOM 820 C C . PHE A 1 102 ? -6.158 14.320 1.600 1.00 89.69 102 PHE A C 1
AT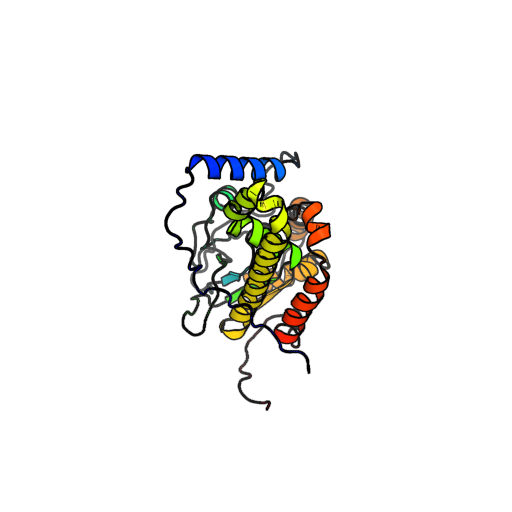OM 822 O O . PHE A 1 102 ? -5.096 14.940 1.660 1.00 89.69 102 PHE A O 1
ATOM 829 N N . LYS A 1 103 ? -7.209 14.662 2.349 1.00 93.00 103 LYS A N 1
ATOM 830 C CA . LYS A 1 103 ? -7.244 15.873 3.181 1.00 93.00 103 LYS A CA 1
ATOM 831 C C . LYS A 1 103 ? -6.216 15.872 4.316 1.00 93.00 103 LYS A C 1
ATOM 833 O O . LYS A 1 103 ? -5.759 16.937 4.720 1.00 93.00 103 LYS A O 1
ATOM 838 N N . ALA A 1 104 ? -5.884 14.696 4.843 1.00 94.06 104 ALA A N 1
ATOM 839 C CA . ALA A 1 104 ? -4.910 14.527 5.917 1.00 94.06 104 ALA A CA 1
ATOM 840 C C . ALA A 1 104 ? -3.565 13.999 5.399 1.00 94.06 104 ALA A C 1
ATOM 842 O O . ALA A 1 104 ? -2.842 13.358 6.156 1.00 94.06 104 ALA A O 1
ATOM 843 N N . GLU A 1 105 ? -3.229 14.243 4.124 1.00 93.81 105 GLU A N 1
ATOM 844 C CA . GLU A 1 105 ? -2.003 13.716 3.516 1.00 93.81 105 GLU A CA 1
ATOM 845 C C . GLU A 1 105 ? -0.764 14.012 4.357 1.00 93.81 105 GLU A C 1
ATOM 847 O O . GLU A 1 105 ? 0.071 13.131 4.512 1.00 93.81 105 GLU A O 1
ATOM 852 N N . GLU A 1 106 ? -0.677 15.215 4.930 1.00 93.38 106 GLU A N 1
ATOM 853 C CA . GLU A 1 106 ? 0.467 15.706 5.712 1.00 93.38 106 GLU A CA 1
ATOM 854 C C . GLU A 1 106 ? 0.485 15.254 7.181 1.00 93.38 106 GLU A C 1
ATOM 856 O O . GLU A 1 106 ? 1.364 15.649 7.941 1.00 93.38 106 GLU A O 1
ATOM 861 N N . GLU A 1 107 ? -0.476 14.436 7.609 1.00 94.44 107 GLU A N 1
ATOM 862 C CA . GLU A 1 107 ? -0.551 13.965 8.990 1.00 94.44 107 GLU A CA 1
ATOM 863 C C . GLU A 1 107 ? 0.169 12.621 9.132 1.00 94.44 107 GLU A C 1
ATOM 865 O O . GLU A 1 107 ? -0.210 11.619 8.532 1.00 94.44 107 GLU A O 1
ATOM 870 N N . ASP A 1 108 ? 1.182 12.568 9.991 1.00 93.25 108 ASP A N 1
ATOM 871 C CA . ASP A 1 108 ? 2.011 11.381 10.232 1.00 93.25 108 ASP A CA 1
ATOM 872 C C . ASP A 1 108 ? 1.890 10.848 11.674 1.00 93.25 108 ASP A C 1
ATOM 874 O O . ASP A 1 108 ? 2.696 10.035 12.143 1.00 93.25 108 ASP A O 1
ATOM 878 N N . GLY A 1 109 ? 0.866 11.323 12.386 1.00 91.44 109 GLY A N 1
ATOM 879 C CA . GLY A 1 109 ? 0.612 11.037 13.790 1.00 91.44 109 GLY A CA 1
ATOM 880 C C . GLY A 1 109 ? -0.631 10.183 14.040 1.00 91.44 109 GLY A C 1
ATOM 881 O O . GLY A 1 109 ? -1.285 9.647 13.151 1.00 91.44 109 GLY A O 1
ATOM 882 N N . LYS A 1 110 ? -1.021 10.081 15.312 1.00 92.94 110 LYS A N 1
ATOM 883 C CA . LYS A 1 110 ? -2.141 9.229 15.764 1.00 92.94 110 LYS A CA 1
ATOM 884 C C . LYS A 1 110 ? -3.540 9.798 15.481 1.00 92.94 110 LYS A C 1
ATOM 886 O O . LYS A 1 110 ? -4.528 9.214 15.920 1.00 92.94 110 LYS A O 1
ATOM 891 N N . ARG A 1 111 ? -3.626 10.937 14.785 1.00 94.00 111 ARG A N 1
ATOM 892 C CA . ARG A 1 111 ? -4.888 11.586 14.392 1.00 94.00 111 ARG A CA 1
ATOM 893 C C . ARG A 1 111 ? -5.515 10.946 13.152 1.00 94.00 111 ARG A C 1
ATOM 895 O O . ARG A 1 111 ? -6.686 11.192 12.881 1.00 94.00 111 ARG A O 1
ATOM 902 N N . VAL A 1 112 ? -4.769 10.112 12.433 1.00 95.88 112 VAL A N 1
ATOM 903 C CA . VAL A 1 112 ? -5.237 9.339 11.277 1.00 95.88 112 VAL A CA 1
ATOM 904 C C . VAL A 1 112 ? -5.314 7.849 11.613 1.00 95.88 112 VAL A C 1
ATOM 906 O O . VAL A 1 112 ? -4.670 7.363 12.550 1.00 95.88 112 VAL A O 1
ATOM 909 N N . VAL A 1 113 ? -6.130 7.099 10.870 1.00 96.19 113 VAL A N 1
ATOM 910 C CA . VAL A 1 113 ? -6.315 5.661 11.114 1.00 96.19 113 VAL A CA 1
ATOM 911 C C . VAL A 1 113 ? -5.102 4.845 10.664 1.00 96.19 113 VAL A C 1
ATOM 913 O O . VAL A 1 113 ? -4.729 3.887 11.339 1.00 96.19 113 VAL A O 1
ATOM 916 N N . ALA A 1 114 ? -4.440 5.235 9.582 1.00 96.44 114 ALA A N 1
ATOM 917 C CA . ALA A 1 114 ? -3.205 4.618 9.116 1.00 96.44 114 ALA A CA 1
ATOM 918 C C . ALA A 1 114 ? -2.360 5.641 8.348 1.00 96.44 114 ALA A C 1
ATOM 920 O O . ALA A 1 114 ? -2.901 6.619 7.830 1.00 96.44 114 ALA A O 1
ATOM 921 N N . ILE A 1 115 ? -1.050 5.409 8.293 1.00 96.12 115 ILE A N 1
ATOM 922 C CA . ILE A 1 115 ? -0.070 6.296 7.660 1.00 96.12 115 ILE A CA 1
ATOM 923 C C . ILE A 1 115 ? 0.608 5.539 6.528 1.00 96.12 115 ILE A C 1
ATOM 925 O O . ILE A 1 115 ? 1.315 4.561 6.784 1.00 96.12 115 ILE A O 1
ATOM 929 N N . ASN A 1 116 ? 0.391 5.981 5.292 1.00 94.75 116 ASN A N 1
ATOM 930 C CA . ASN A 1 116 ? 1.099 5.459 4.132 1.00 94.75 116 ASN A CA 1
ATOM 931 C C . ASN A 1 116 ? 2.611 5.601 4.316 1.00 94.75 116 ASN A C 1
ATOM 933 O O . ASN A 1 116 ? 3.098 6.664 4.712 1.00 94.75 116 ASN A O 1
ATOM 937 N N . THR A 1 117 ? 3.343 4.529 4.016 1.00 92.50 117 THR A N 1
ATOM 938 C CA . THR A 1 117 ? 4.794 4.597 3.961 1.00 92.50 117 THR A CA 1
ATOM 939 C C . THR A 1 117 ? 5.428 3.610 2.981 1.00 92.50 117 THR A C 1
ATOM 941 O O . THR A 1 117 ? 5.037 2.442 2.898 1.00 92.50 117 THR A O 1
ATOM 944 N N . HIS A 1 118 ? 6.485 4.071 2.315 1.00 89.88 118 HIS A N 1
ATOM 945 C CA . HIS A 1 118 ? 7.410 3.268 1.512 1.00 89.88 118 HIS A CA 1
ATOM 946 C C . HIS A 1 118 ? 8.728 2.991 2.254 1.00 89.88 118 HIS A C 1
ATOM 948 O O . HIS A 1 118 ? 9.629 2.324 1.738 1.00 89.88 118 HIS A O 1
ATOM 954 N N . ALA A 1 119 ? 8.859 3.471 3.495 1.00 88.12 119 ALA A N 1
ATOM 955 C CA . ALA A 1 119 ? 10.028 3.217 4.317 1.00 88.12 119 ALA A CA 1
ATOM 956 C C . ALA A 1 119 ? 10.106 1.741 4.725 1.00 88.12 119 ALA A C 1
ATOM 958 O O . ALA A 1 119 ? 9.122 1.110 5.107 1.00 88.12 119 ALA A O 1
ATOM 959 N N . MET A 1 120 ? 11.322 1.204 4.696 1.00 88.81 120 MET A N 1
ATOM 960 C CA . MET A 1 120 ? 11.612 -0.160 5.124 1.00 88.81 120 MET A CA 1
ATOM 961 C C . MET A 1 120 ? 12.279 -0.139 6.503 1.00 88.81 120 MET A C 1
ATOM 963 O O . MET A 1 120 ? 13.249 0.622 6.683 1.00 88.81 120 MET A O 1
ATOM 967 N N . PRO A 1 121 ? 11.811 -0.959 7.463 1.00 88.19 121 PRO A N 1
ATOM 968 C CA . PRO A 1 121 ? 12.555 -1.212 8.690 1.00 88.19 121 PRO A CA 1
ATOM 969 C C . PRO A 1 121 ? 13.842 -1.982 8.368 1.00 88.19 121 PRO A C 1
ATOM 971 O O . PRO A 1 121 ? 13.915 -2.727 7.397 1.00 88.19 121 PRO A O 1
ATOM 974 N N . SER A 1 122 ? 14.880 -1.816 9.175 1.00 86.19 122 SER A N 1
ATOM 975 C CA . SER A 1 122 ? 16.133 -2.557 9.030 1.00 86.19 122 SER A CA 1
ATOM 976 C C . SER A 1 122 ? 16.736 -2.877 10.394 1.00 86.19 122 SER A C 1
ATOM 978 O O . SER A 1 122 ? 16.297 -2.347 11.414 1.00 86.19 122 SER A O 1
ATOM 980 N N . ALA A 1 123 ? 17.778 -3.712 10.416 1.00 73.31 123 ALA A N 1
ATOM 981 C CA . ALA A 1 123 ? 18.494 -4.066 11.644 1.00 73.31 123 ALA A CA 1
ATOM 982 C C . ALA A 1 123 ? 19.026 -2.847 12.426 1.00 73.31 123 ALA A C 1
ATOM 984 O O . ALA A 1 123 ? 19.155 -2.911 13.643 1.00 73.31 123 ALA A O 1
ATOM 985 N N . ILE A 1 124 ? 19.324 -1.746 11.728 1.00 69.75 124 ILE A N 1
ATOM 986 C CA . ILE A 1 124 ? 19.881 -0.514 12.309 1.00 69.75 124 ILE A CA 1
ATOM 987 C C . ILE A 1 124 ? 18.884 0.652 12.336 1.00 69.75 124 ILE A C 1
ATOM 989 O O . ILE A 1 124 ? 19.168 1.683 12.938 1.00 69.75 124 ILE A O 1
ATOM 993 N N . ARG A 1 125 ? 17.729 0.517 11.673 1.00 74.88 125 ARG A N 1
ATOM 994 C CA . ARG A 1 125 ? 16.703 1.559 11.585 1.00 74.88 125 ARG A CA 1
ATOM 995 C C . ARG A 1 125 ? 15.337 0.946 11.855 1.00 74.88 125 ARG A C 1
ATOM 997 O O . ARG A 1 125 ? 14.707 0.391 10.954 1.00 74.88 125 ARG A O 1
ATOM 1004 N N . SER A 1 126 ? 14.877 1.058 13.095 1.00 73.88 126 SER A N 1
ATOM 1005 C CA . SER A 1 126 ? 13.500 0.723 13.435 1.00 73.88 126 SER A CA 1
ATOM 1006 C C . SER A 1 126 ? 12.542 1.783 12.893 1.00 73.88 126 SER A C 1
ATOM 1008 O O . SER A 1 126 ? 12.875 2.963 12.785 1.00 73.88 126 SER A O 1
ATOM 1010 N N . VAL A 1 127 ? 11.337 1.343 12.551 1.00 86.31 127 VAL A N 1
ATOM 1011 C CA . VAL A 1 127 ? 10.189 2.234 12.380 1.00 86.31 127 VAL A CA 1
ATOM 1012 C C . VAL A 1 127 ? 9.486 2.391 13.730 1.00 86.31 127 VAL A C 1
ATOM 1014 O O . VAL A 1 127 ? 9.515 1.482 14.558 1.00 86.31 127 VAL A O 1
ATOM 1017 N N . ASP A 1 128 ? 8.857 3.536 13.965 1.00 92.25 128 ASP A N 1
ATOM 1018 C CA . ASP A 1 128 ? 8.151 3.885 15.208 1.00 92.25 128 ASP A CA 1
ATOM 1019 C C . ASP A 1 128 ? 6.698 3.376 15.259 1.00 92.25 128 ASP A C 1
ATOM 1021 O O . ASP A 1 128 ? 6.009 3.535 16.271 1.00 92.25 128 ASP A O 1
ATOM 1025 N N . TYR A 1 129 ? 6.223 2.747 14.183 1.00 94.38 129 TYR A N 1
ATOM 1026 C CA . TYR A 1 129 ? 4.901 2.135 14.118 1.00 94.38 129 TYR A CA 1
ATOM 1027 C C . TYR A 1 129 ? 4.761 0.981 15.119 1.00 94.38 129 TYR A C 1
ATOM 1029 O O . TYR A 1 129 ? 5.631 0.118 15.224 1.00 94.38 129 TYR A O 1
ATOM 1037 N N . GLN A 1 130 ? 3.630 0.921 15.827 1.00 94.00 130 GLN A N 1
ATOM 1038 C CA . GLN A 1 130 ? 3.301 -0.220 16.695 1.00 94.00 130 GLN A CA 1
ATOM 1039 C C . GLN A 1 130 ? 2.465 -1.278 15.969 1.00 94.00 130 GLN A C 1
ATOM 1041 O O . GLN A 1 130 ? 2.402 -2.428 16.405 1.00 94.00 130 GLN A O 1
ATOM 1046 N N . ARG A 1 131 ? 1.806 -0.891 14.872 1.00 95.06 131 ARG A N 1
ATOM 1047 C CA . ARG A 1 131 ? 1.009 -1.782 14.026 1.00 95.06 131 ARG A CA 1
ATOM 1048 C C . ARG A 1 131 ? 1.319 -1.528 12.557 1.00 95.06 131 ARG A C 1
ATOM 1050 O O . ARG A 1 131 ? 1.725 -0.422 12.210 1.00 95.06 131 ARG A O 1
ATOM 1057 N N . ALA A 1 132 ? 1.105 -2.512 11.697 1.00 95.19 132 ALA A N 1
ATOM 1058 C CA . ALA A 1 132 ? 1.275 -2.348 10.259 1.00 95.19 132 ALA A CA 1
ATOM 1059 C C . ALA A 1 132 ? 0.213 -3.120 9.483 1.00 95.19 132 ALA A C 1
ATOM 1061 O O . ALA A 1 132 ? -0.000 -4.302 9.724 1.00 95.19 132 ALA A O 1
ATOM 1062 N N . VAL A 1 133 ? -0.413 -2.466 8.514 1.00 95.31 133 VAL A N 1
ATOM 1063 C CA . VAL A 1 133 ? -1.022 -3.130 7.368 1.00 95.31 133 VAL A CA 1
ATOM 1064 C C . VAL A 1 133 ? 0.055 -3.203 6.296 1.00 95.31 133 VAL A C 1
ATOM 1066 O O . VAL A 1 133 ? 0.480 -2.171 5.786 1.00 95.31 133 VAL A O 1
ATOM 1069 N N . VAL A 1 134 ? 0.522 -4.407 5.977 1.00 93.69 134 VAL A N 1
ATOM 1070 C CA . VAL A 1 134 ? 1.477 -4.627 4.885 1.00 93.69 134 VAL A CA 1
ATOM 1071 C C . VAL A 1 134 ? 0.671 -5.014 3.654 1.00 93.69 134 VAL A C 1
ATOM 1073 O O . VAL A 1 134 ? 0.136 -6.124 3.576 1.00 93.69 134 VAL A O 1
ATOM 1076 N N . PHE A 1 135 ? 0.539 -4.075 2.721 1.00 92.50 135 PHE A N 1
ATOM 1077 C CA . PHE A 1 135 ? -0.225 -4.246 1.497 1.00 92.50 135 PHE A CA 1
ATOM 1078 C C . PHE A 1 135 ? 0.642 -4.856 0.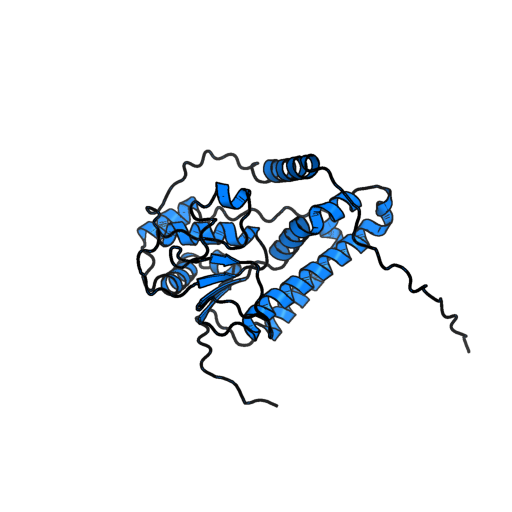395 1.00 92.50 135 PHE A C 1
ATOM 1080 O O . PHE A 1 135 ? 1.658 -4.300 -0.031 1.00 92.50 135 PHE A O 1
ATOM 1087 N N . VAL A 1 136 ? 0.236 -6.037 -0.055 1.00 87.38 136 VAL A N 1
ATOM 1088 C CA . VAL A 1 136 ? 0.929 -6.845 -1.053 1.00 87.38 136 VAL A CA 1
ATOM 1089 C C . VAL A 1 136 ? 0.154 -6.756 -2.355 1.00 87.38 136 VAL A C 1
ATOM 1091 O O . VAL A 1 136 ? -0.896 -7.386 -2.522 1.00 87.38 136 VAL A O 1
ATOM 1094 N N . GLN A 1 137 ? 0.686 -5.949 -3.261 1.00 84.25 137 GLN A N 1
ATOM 1095 C CA . GLN A 1 137 ? 0.141 -5.764 -4.597 1.00 84.25 137 GLN A CA 1
ATOM 1096 C C . GLN A 1 137 ? 0.535 -6.910 -5.528 1.00 84.25 137 GLN A C 1
ATOM 1098 O O . GLN A 1 137 ? 1.429 -7.709 -5.231 1.00 84.25 137 GLN A O 1
ATOM 1103 N N . ASP A 1 138 ? -0.129 -6.969 -6.674 1.00 81.81 138 ASP A N 1
ATOM 1104 C CA . ASP A 1 138 ? 0.355 -7.715 -7.824 1.00 81.81 138 ASP A CA 1
ATOM 1105 C C . ASP A 1 138 ? 1.795 -7.296 -8.164 1.00 81.81 138 ASP A C 1
ATOM 1107 O O . ASP A 1 138 ? 2.091 -6.114 -8.352 1.00 81.81 138 ASP A O 1
ATOM 1111 N N . THR A 1 139 ? 2.710 -8.268 -8.201 1.00 80.81 139 THR A N 1
ATOM 1112 C CA . THR A 1 139 ? 4.146 -7.990 -8.318 1.00 80.81 139 THR A CA 1
ATOM 1113 C C . THR A 1 139 ? 4.476 -7.260 -9.601 1.00 80.81 139 THR A C 1
ATOM 1115 O O . THR A 1 139 ? 5.213 -6.279 -9.559 1.00 80.81 139 THR A O 1
ATOM 1118 N N . ARG A 1 140 ? 3.930 -7.699 -10.734 1.00 78.62 140 ARG A N 1
ATOM 1119 C CA . ARG A 1 140 ? 4.153 -7.030 -12.011 1.00 78.62 140 ARG A CA 1
ATOM 1120 C C . ARG A 1 140 ? 3.687 -5.588 -11.982 1.00 78.62 140 ARG A C 1
ATOM 1122 O O . ARG A 1 140 ? 4.468 -4.705 -12.328 1.00 78.62 140 ARG A O 1
ATOM 1129 N N . SER A 1 141 ? 2.457 -5.356 -11.538 1.00 78.62 141 SER A N 1
ATOM 1130 C CA . SER A 1 141 ? 1.883 -4.010 -11.481 1.00 78.62 141 SER A CA 1
ATOM 1131 C C . SER A 1 141 ? 2.716 -3.092 -10.581 1.00 78.62 141 SER A C 1
ATOM 1133 O O . SER A 1 141 ? 3.070 -1.982 -10.974 1.00 78.62 141 SER A O 1
ATOM 1135 N N . ALA A 1 142 ? 3.122 -3.594 -9.414 1.00 83.69 142 ALA A N 1
ATOM 1136 C CA . ALA A 1 142 ? 3.915 -2.849 -8.444 1.00 83.69 142 ALA A CA 1
ATOM 1137 C C . ALA A 1 142 ? 5.347 -2.559 -8.927 1.00 83.69 142 ALA A C 1
ATOM 1139 O O . ALA A 1 142 ? 5.848 -1.452 -8.744 1.00 83.69 142 ALA A O 1
ATOM 1140 N N . VAL A 1 143 ? 6.010 -3.532 -9.561 1.00 83.75 143 VAL A N 1
ATOM 1141 C CA . VAL A 1 143 ? 7.369 -3.377 -10.112 1.00 83.75 143 VAL A CA 1
ATOM 1142 C C . VAL A 1 143 ? 7.381 -2.394 -11.275 1.00 83.75 143 VAL A C 1
ATOM 1144 O O . VAL A 1 143 ? 8.280 -1.559 -11.355 1.00 83.75 143 VAL A O 1
ATOM 1147 N N . VAL A 1 144 ? 6.387 -2.473 -12.161 1.00 80.38 144 VAL A N 1
ATOM 1148 C CA . VAL A 1 144 ? 6.236 -1.535 -13.276 1.00 80.38 144 VAL A CA 1
ATOM 1149 C C . VAL A 1 144 ? 6.000 -0.122 -12.757 1.00 80.38 144 VAL A C 1
ATOM 1151 O O . VAL A 1 144 ? 6.734 0.779 -13.151 1.00 80.38 144 VAL A O 1
ATOM 1154 N N . ASP A 1 145 ? 5.032 0.076 -11.860 1.00 83.06 145 ASP A N 1
ATOM 1155 C CA . ASP A 1 145 ? 4.728 1.398 -11.297 1.00 83.06 145 ASP A CA 1
ATOM 1156 C C . ASP A 1 145 ? 5.954 2.006 -10.602 1.00 83.06 145 ASP A C 1
ATOM 1158 O O . ASP A 1 145 ? 6.351 3.136 -10.895 1.00 83.06 145 ASP A O 1
ATOM 1162 N N . HIS A 1 146 ? 6.628 1.221 -9.757 1.00 86.25 146 HIS A N 1
ATOM 1163 C CA . HIS A 1 146 ? 7.848 1.647 -9.074 1.00 86.25 146 HIS A CA 1
ATOM 1164 C C . HIS A 1 146 ? 8.959 2.033 -10.051 1.00 86.25 146 HIS A C 1
ATOM 1166 O O . HIS A 1 146 ? 9.571 3.091 -9.916 1.00 86.25 146 HIS A O 1
ATOM 1172 N N . MET A 1 147 ? 9.204 1.206 -11.069 1.00 84.25 147 MET A N 1
ATOM 1173 C CA . MET A 1 147 ? 10.203 1.484 -12.097 1.00 84.25 147 MET A CA 1
ATOM 1174 C C . MET A 1 147 ? 9.868 2.767 -12.864 1.00 84.25 147 MET A C 1
ATOM 1176 O O . MET A 1 147 ? 10.748 3.608 -13.052 1.00 84.25 147 MET A O 1
ATOM 1180 N N . LEU A 1 148 ? 8.617 2.929 -13.301 1.00 81.94 148 LEU A N 1
ATOM 1181 C CA . LEU A 1 148 ? 8.172 4.087 -14.074 1.00 81.94 148 LEU A CA 1
ATOM 1182 C C . LEU A 1 148 ? 8.331 5.384 -13.282 1.00 81.94 148 LEU A C 1
ATOM 1184 O O . LEU A 1 148 ? 8.787 6.377 -13.842 1.00 81.94 148 LEU A O 1
ATOM 1188 N N . ARG A 1 149 ? 8.042 5.370 -11.977 1.00 82.00 149 ARG A N 1
ATOM 1189 C CA . ARG A 1 149 ? 8.211 6.539 -11.102 1.00 82.00 149 ARG A CA 1
ATOM 1190 C C . ARG A 1 149 ? 9.677 6.803 -10.769 1.00 82.00 149 ARG A C 1
ATOM 1192 O O . ARG A 1 149 ? 10.183 7.899 -11.006 1.00 82.00 149 ARG A O 1
ATOM 1199 N N . LYS A 1 150 ? 10.392 5.792 -10.268 1.00 85.69 150 LYS A N 1
ATOM 1200 C CA . LYS A 1 150 ? 11.782 5.920 -9.798 1.00 85.69 150 LYS A CA 1
ATOM 1201 C C . LYS A 1 150 ? 12.772 6.189 -10.929 1.00 85.69 150 LYS A C 1
ATOM 1203 O O . LYS A 1 150 ? 13.791 6.853 -10.728 1.00 85.69 150 LYS A O 1
ATOM 1208 N N . HIS A 1 151 ? 12.513 5.640 -12.111 1.00 85.69 151 HIS A N 1
ATOM 1209 C CA . HIS A 1 151 ? 13.422 5.697 -13.252 1.00 85.69 151 HIS A CA 1
ATOM 1210 C C . HIS A 1 151 ? 12.864 6.503 -14.426 1.00 85.69 151 HIS A C 1
ATOM 1212 O O . HIS A 1 151 ? 13.423 6.404 -15.514 1.00 85.69 151 HIS A O 1
ATOM 1218 N N . ALA A 1 152 ? 11.844 7.344 -14.211 1.00 83.94 152 ALA A N 1
ATOM 1219 C CA . ALA A 1 152 ? 11.199 8.156 -15.249 1.00 83.94 152 ALA A CA 1
ATOM 1220 C C . ALA A 1 152 ? 12.202 8.877 -16.169 1.00 83.94 152 ALA A C 1
ATOM 1222 O O . ALA A 1 152 ? 12.128 8.773 -17.391 1.00 83.94 152 ALA A O 1
ATOM 1223 N N . SER A 1 153 ? 13.192 9.561 -15.586 1.00 84.19 153 SER A N 1
ATOM 1224 C CA . SER A 1 153 ? 14.213 10.297 -16.343 1.00 84.19 153 SER A CA 1
ATOM 1225 C C . SER A 1 153 ? 15.124 9.381 -17.160 1.00 84.19 153 SER A C 1
ATOM 1227 O O . SER A 1 153 ? 15.427 9.682 -18.312 1.00 84.19 153 SER A O 1
ATOM 1229 N N . LYS A 1 154 ? 15.531 8.240 -16.589 1.00 84.94 154 LYS A N 1
ATOM 1230 C CA . LYS A 1 154 ? 16.341 7.238 -17.293 1.00 84.94 154 LYS A CA 1
ATOM 1231 C C . LYS A 1 154 ? 15.550 6.626 -18.439 1.00 84.94 154 LYS A C 1
ATOM 1233 O O . LYS A 1 154 ? 16.079 6.515 -19.532 1.00 84.94 154 LYS A O 1
ATOM 1238 N N . LEU A 1 155 ? 14.293 6.267 -18.203 1.00 84.44 155 LEU A N 1
ATOM 1239 C CA . LEU A 1 155 ? 13.410 5.695 -19.215 1.00 84.44 155 LEU A CA 1
ATOM 1240 C C . LEU A 1 155 ? 13.188 6.665 -20.377 1.00 84.44 155 LEU A C 1
ATOM 1242 O O . LEU A 1 155 ? 13.327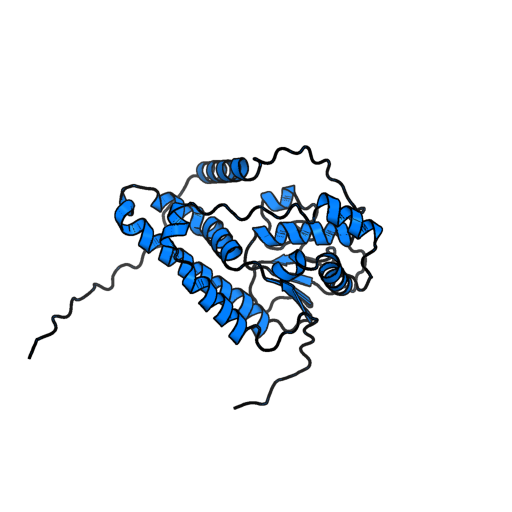 6.249 -21.520 1.00 84.44 155 LEU A O 1
ATOM 1246 N N . LYS A 1 156 ? 12.973 7.956 -20.093 1.00 85.00 156 LYS A N 1
ATOM 1247 C CA . LYS A 1 156 ? 12.912 8.998 -21.126 1.00 85.00 156 LYS A CA 1
ATOM 1248 C C . LYS A 1 156 ? 14.213 9.092 -21.924 1.00 85.00 156 LYS A C 1
ATOM 1250 O O . LYS A 1 156 ? 14.177 9.186 -23.141 1.00 85.00 156 LYS A O 1
ATOM 1255 N N . ALA A 1 157 ? 15.370 9.029 -21.264 1.00 84.81 157 ALA A N 1
ATOM 1256 C CA . ALA A 1 157 ? 16.652 9.039 -21.969 1.00 84.81 157 ALA A CA 1
ATOM 1257 C C . ALA A 1 157 ? 16.812 7.828 -22.905 1.00 84.81 157 ALA A C 1
ATOM 1259 O O . ALA A 1 157 ? 17.395 7.959 -23.973 1.00 84.81 157 ALA A O 1
ATOM 1260 N N . LEU A 1 158 ? 16.258 6.664 -22.545 1.00 84.25 158 LEU A N 1
ATOM 1261 C CA . LEU A 1 158 ? 16.300 5.464 -23.386 1.00 84.25 158 LEU A CA 1
ATOM 1262 C C . LEU A 1 158 ? 15.451 5.574 -24.661 1.00 84.25 158 LEU A C 1
ATOM 1264 O O . LEU A 1 158 ? 15.619 4.732 -25.545 1.00 84.25 158 LEU A O 1
ATOM 1268 N N . GLU A 1 159 ? 14.559 6.565 -24.772 1.00 83.25 159 GLU A N 1
ATOM 1269 C CA . GLU A 1 159 ? 13.780 6.833 -25.990 1.00 83.25 159 GLU A CA 1
ATOM 1270 C C . GLU A 1 159 ? 14.641 7.399 -27.126 1.00 83.25 159 GLU A C 1
ATOM 1272 O O . GLU A 1 159 ? 14.269 7.247 -28.290 1.00 83.25 159 GLU A O 1
ATOM 1277 N N . ASP A 1 160 ? 15.811 7.959 -26.807 1.00 87.88 160 ASP A N 1
ATOM 1278 C CA . ASP A 1 160 ? 16.783 8.450 -27.783 1.00 87.88 160 ASP A CA 1
ATOM 1279 C C . ASP A 1 160 ? 17.317 7.305 -28.673 1.00 87.88 160 ASP A C 1
ATOM 1281 O O . ASP A 1 160 ? 17.545 6.173 -28.215 1.00 87.88 160 ASP A O 1
ATOM 1285 N N . ASP A 1 161 ? 17.522 7.599 -29.960 1.00 87.56 161 ASP A N 1
ATOM 1286 C CA . ASP A 1 161 ? 18.038 6.656 -30.956 1.00 87.56 161 ASP A CA 1
ATOM 1287 C C . ASP A 1 161 ? 19.445 6.148 -30.612 1.00 87.56 161 ASP A C 1
ATOM 1289 O O . ASP A 1 161 ? 19.784 5.012 -30.953 1.00 87.56 161 ASP A O 1
ATOM 1293 N N . LEU A 1 162 ? 20.234 6.924 -29.859 1.00 87.50 162 LEU A N 1
ATOM 1294 C CA . LEU A 1 162 ? 21.546 6.518 -29.344 1.00 87.50 162 LEU A CA 1
ATOM 1295 C C . LEU A 1 162 ? 21.485 5.222 -28.527 1.00 87.50 162 LEU A C 1
ATOM 1297 O O . LEU A 1 162 ? 22.446 4.450 -28.503 1.00 87.50 162 LEU A O 1
ATOM 1301 N N . PHE A 1 163 ? 20.358 4.959 -27.863 1.00 84.56 163 PHE A N 1
ATOM 1302 C CA . PHE A 1 163 ? 20.183 3.769 -27.037 1.00 84.56 163 PHE A CA 1
ATOM 1303 C C . PHE A 1 163 ? 19.416 2.655 -27.737 1.00 84.56 163 PHE A C 1
ATOM 1305 O O . PHE A 1 163 ? 19.231 1.613 -27.116 1.00 84.56 163 PHE A O 1
ATOM 1312 N N . LYS A 1 164 ? 18.983 2.806 -28.994 1.00 84.56 164 LYS A N 1
ATOM 1313 C CA . LYS A 1 164 ? 18.089 1.849 -29.672 1.00 84.56 164 LYS A CA 1
ATOM 1314 C C . LYS A 1 164 ? 18.556 0.391 -29.564 1.00 84.56 164 LYS A C 1
ATOM 1316 O O . LYS A 1 164 ? 17.767 -0.474 -29.183 1.00 84.56 164 LYS A O 1
ATOM 1321 N N . ASP A 1 165 ? 19.845 0.138 -29.786 1.00 85.50 165 ASP A N 1
ATOM 1322 C CA . ASP A 1 165 ? 20.423 -1.216 -29.751 1.00 85.50 165 ASP A CA 1
ATOM 1323 C C . ASP A 1 165 ? 20.570 -1.783 -28.325 1.00 85.50 165 ASP A C 1
ATOM 1325 O O . ASP A 1 165 ? 20.559 -2.998 -28.115 1.00 85.50 165 ASP A O 1
ATOM 1329 N N . HIS A 1 166 ? 20.655 -0.909 -27.316 1.00 85.69 166 HIS A N 1
ATOM 1330 C CA . HIS A 1 166 ? 20.875 -1.276 -25.912 1.00 85.69 166 HIS A CA 1
ATOM 1331 C C . HIS A 1 166 ? 19.619 -1.140 -25.039 1.00 85.69 166 HIS A C 1
ATOM 1333 O O . HIS A 1 166 ? 19.576 -1.697 -23.938 1.00 85.69 166 HIS A O 1
ATOM 1339 N N . ARG A 1 167 ? 18.575 -0.457 -25.529 1.00 83.25 167 ARG A N 1
ATOM 1340 C CA . ARG A 1 167 ? 17.328 -0.115 -24.825 1.00 83.25 167 ARG A CA 1
ATOM 1341 C C . ARG A 1 167 ? 16.742 -1.335 -24.136 1.00 83.25 167 ARG A C 1
ATOM 1343 O O . ARG A 1 167 ? 16.442 -1.301 -22.946 1.00 83.25 167 ARG A O 1
ATOM 1350 N N . ARG A 1 168 ? 16.674 -2.453 -24.861 1.00 81.00 168 ARG A N 1
ATOM 1351 C CA . ARG A 1 168 ? 16.147 -3.721 -24.348 1.00 81.00 168 ARG A CA 1
ATOM 1352 C C . ARG A 1 168 ? 16.922 -4.239 -23.133 1.00 81.00 168 ARG A C 1
ATOM 1354 O O . ARG A 1 168 ? 16.317 -4.707 -22.174 1.00 81.00 168 ARG A O 1
ATOM 1361 N N . ILE A 1 169 ? 18.252 -4.196 -23.174 1.00 82.31 169 ILE A N 1
ATOM 1362 C CA . ILE A 1 169 ? 19.107 -4.697 -22.086 1.00 82.31 169 ILE A CA 1
ATOM 1363 C C . ILE A 1 169 ? 19.012 -3.765 -20.874 1.00 82.31 169 ILE A C 1
ATOM 1365 O O . ILE A 1 169 ? 18.899 -4.238 -19.744 1.00 82.31 169 ILE A O 1
ATOM 1369 N N . LEU A 1 170 ? 19.000 -2.454 -21.113 1.00 85.12 170 LEU A N 1
ATOM 1370 C CA . LEU A 1 170 ? 18.919 -1.438 -20.066 1.00 85.12 170 LEU A CA 1
ATOM 1371 C C . LEU A 1 170 ? 17.573 -1.491 -19.333 1.00 85.12 170 LEU A C 1
ATOM 1373 O O . LEU A 1 170 ? 17.557 -1.535 -18.106 1.00 85.12 170 LEU A O 1
ATOM 1377 N N . ILE A 1 171 ? 16.457 -1.613 -20.059 1.00 81.62 171 ILE A N 1
ATOM 1378 C CA . ILE A 1 171 ? 15.129 -1.814 -19.459 1.00 81.62 171 ILE A CA 1
ATOM 1379 C C . ILE A 1 171 ? 15.107 -3.104 -18.625 1.00 81.62 171 ILE A C 1
ATOM 1381 O O . ILE A 1 171 ? 14.699 -3.073 -17.465 1.00 81.62 171 ILE A O 1
ATOM 1385 N N . LYS A 1 172 ? 15.640 -4.223 -19.144 1.00 80.38 172 LYS A 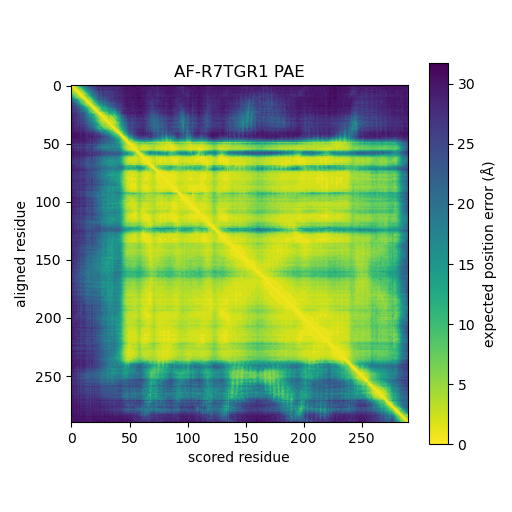N 1
ATOM 1386 C CA . LYS A 1 172 ? 15.759 -5.482 -18.378 1.00 80.38 172 LYS A CA 1
ATOM 1387 C C . LYS A 1 172 ? 16.551 -5.320 -17.082 1.00 80.38 172 LYS A C 1
ATOM 1389 O O . LYS A 1 172 ? 16.212 -5.954 -16.084 1.00 80.38 172 LYS A O 1
ATOM 1394 N N . TYR A 1 173 ? 17.605 -4.509 -17.087 1.00 83.12 173 TYR A N 1
ATOM 1395 C CA . TYR A 1 173 ? 18.382 -4.228 -15.884 1.00 83.12 173 TYR A CA 1
ATOM 1396 C C . TYR A 1 173 ? 17.562 -3.446 -14.849 1.00 83.12 173 TYR A C 1
ATOM 1398 O O . TYR A 1 173 ? 17.553 -3.823 -13.678 1.00 83.12 173 TYR A O 1
ATOM 1406 N N . LEU A 1 174 ? 16.821 -2.419 -15.282 1.00 84.25 174 LEU A N 1
ATOM 1407 C CA . LEU A 1 174 ? 15.938 -1.643 -14.403 1.00 84.25 174 LEU A CA 1
ATOM 1408 C C . LEU A 1 174 ? 14.862 -2.526 -13.764 1.00 84.25 174 LEU A C 1
ATOM 1410 O O . LEU A 1 174 ? 14.694 -2.493 -12.549 1.00 84.25 174 LEU A O 1
ATOM 1414 N N . ILE A 1 175 ? 14.215 -3.383 -14.556 1.00 80.81 175 ILE A N 1
ATOM 1415 C CA . ILE A 1 175 ? 13.202 -4.329 -14.072 1.00 80.81 175 ILE A CA 1
ATOM 1416 C C . ILE A 1 175 ? 13.781 -5.267 -13.012 1.00 80.81 175 ILE A C 1
ATOM 1418 O O . ILE A 1 175 ? 13.195 -5.425 -11.944 1.00 80.81 175 ILE A O 1
ATOM 1422 N N . LYS A 1 176 ? 14.945 -5.878 -13.276 1.00 79.44 176 LYS A N 1
ATOM 1423 C CA . LYS A 1 176 ? 15.607 -6.772 -12.311 1.00 79.44 176 LYS A CA 1
ATOM 1424 C C . LYS A 1 176 ? 15.953 -6.049 -11.009 1.00 79.44 176 LYS A C 1
ATOM 1426 O O . LYS A 1 176 ? 15.782 -6.627 -9.940 1.00 79.44 176 LYS A O 1
ATOM 1431 N N . GLY A 1 177 ? 16.410 -4.800 -11.097 1.00 84.00 177 GLY A N 1
ATOM 1432 C CA . GLY A 1 177 ? 16.662 -3.955 -9.930 1.00 84.00 177 GLY A CA 1
ATOM 1433 C C . GLY A 1 177 ? 15.384 -3.668 -9.139 1.00 84.00 177 GLY A C 1
ATOM 1434 O O . GLY A 1 177 ? 15.347 -3.903 -7.936 1.00 84.00 177 GLY A O 1
ATOM 1435 N N . SER A 1 178 ? 14.312 -3.2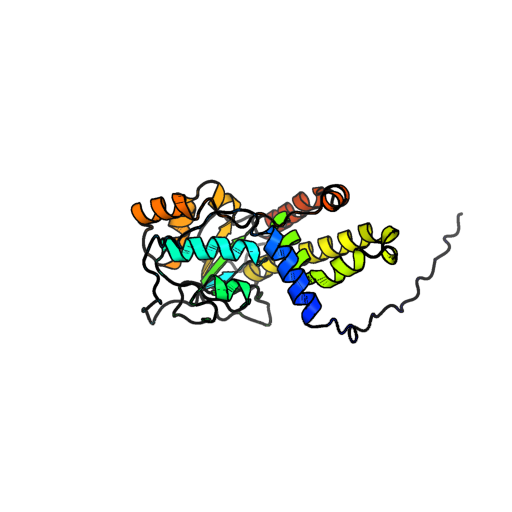40 -9.810 1.00 86.06 178 SER A N 1
ATOM 1436 C CA . SER A 1 178 ? 13.013 -2.975 -9.174 1.00 86.06 178 SER A CA 1
ATOM 1437 C C . SER A 1 178 ? 12.394 -4.230 -8.553 1.00 86.06 178 SER A C 1
ATOM 1439 O O . SER A 1 178 ? 11.815 -4.162 -7.475 1.00 86.06 178 SER A O 1
ATOM 1441 N N . LEU A 1 179 ? 12.565 -5.391 -9.184 1.00 83.38 179 LEU A N 1
ATOM 1442 C CA . LEU A 1 179 ? 12.140 -6.669 -8.628 1.00 83.38 179 LEU A CA 1
ATOM 1443 C C . LEU A 1 179 ? 12.926 -7.035 -7.369 1.00 83.38 179 LEU A C 1
ATOM 1445 O O . LEU A 1 179 ? 12.333 -7.449 -6.382 1.00 83.38 179 LEU A O 1
ATOM 1449 N N . PHE A 1 180 ? 14.248 -6.865 -7.381 1.00 83.88 180 PHE A N 1
ATOM 1450 C CA . PHE A 1 180 ? 15.058 -7.078 -6.186 1.00 83.88 180 PHE A CA 1
ATOM 1451 C C . PHE A 1 180 ? 14.608 -6.158 -5.045 1.00 83.88 180 PHE A C 1
ATOM 1453 O O . PHE A 1 180 ? 14.407 -6.619 -3.927 1.00 83.88 180 PHE A O 1
ATOM 1460 N N . GLU A 1 181 ? 14.361 -4.878 -5.328 1.00 88.12 181 GLU A N 1
ATOM 1461 C CA . GLU A 1 181 ? 13.830 -3.935 -4.338 1.00 88.12 181 GLU A CA 1
ATOM 1462 C C . GLU A 1 181 ? 12.456 -4.357 -3.800 1.00 88.12 181 GLU A C 1
ATOM 1464 O O . GLU A 1 181 ? 12.230 -4.246 -2.597 1.00 88.12 181 GLU A O 1
ATOM 1469 N N . PHE A 1 182 ? 11.574 -4.898 -4.649 1.00 87.25 182 PHE A N 1
ATOM 1470 C CA . PHE A 1 182 ? 10.295 -5.478 -4.227 1.00 87.25 182 PHE A CA 1
ATOM 1471 C C . PHE A 1 182 ? 10.510 -6.614 -3.219 1.00 87.25 182 PHE A C 1
ATOM 1473 O O . PHE A 1 182 ? 9.888 -6.623 -2.157 1.00 87.25 182 PHE A O 1
ATOM 1480 N N . GLU A 1 183 ? 11.413 -7.557 -3.514 1.00 83.50 183 GLU A N 1
ATOM 1481 C CA . GLU A 1 183 ? 11.709 -8.677 -2.610 1.00 83.50 183 GLU A CA 1
ATOM 1482 C C . GLU A 1 183 ? 12.246 -8.176 -1.260 1.00 83.50 183 GLU A C 1
ATOM 1484 O O . GLU A 1 183 ? 11.737 -8.574 -0.207 1.00 83.50 183 GLU A O 1
ATOM 1489 N N . VAL A 1 184 ? 13.217 -7.255 -1.285 1.00 86.44 184 VAL A N 1
ATOM 1490 C CA . VAL A 1 184 ? 13.831 -6.692 -0.073 1.00 86.44 184 VAL A CA 1
ATOM 1491 C C . VAL A 1 184 ? 12.817 -5.869 0.727 1.00 86.44 184 VAL A C 1
ATOM 1493 O O . VAL A 1 184 ? 12.832 -5.942 1.954 1.00 86.44 184 VAL A O 1
ATOM 1496 N N . PHE A 1 185 ? 11.921 -5.115 0.074 1.00 90.19 185 PHE A N 1
ATOM 1497 C CA . PHE A 1 185 ? 10.880 -4.323 0.740 1.00 90.19 185 PHE A CA 1
ATOM 1498 C C . PHE A 1 185 ? 10.030 -5.185 1.650 1.00 90.19 185 PHE A C 1
ATOM 1500 O O . PHE A 1 185 ? 9.964 -4.940 2.857 1.00 90.19 185 PHE A O 1
ATOM 1507 N N . TYR A 1 186 ? 9.405 -6.213 1.079 1.00 88.06 186 TYR A N 1
ATOM 1508 C CA . TYR A 1 186 ? 8.557 -7.082 1.870 1.00 88.06 186 TYR A CA 1
ATOM 1509 C C . TYR A 1 186 ? 9.410 -7.780 2.917 1.00 88.06 186 TYR A C 1
ATOM 1511 O O . TYR A 1 186 ? 9.093 -7.650 4.100 1.00 88.06 186 TYR A O 1
ATOM 1519 N N . GLU A 1 187 ? 10.527 -8.414 2.527 1.00 84.50 187 GLU A N 1
ATOM 1520 C CA . GLU A 1 187 ? 11.426 -9.135 3.438 1.00 84.50 187 GLU A CA 1
ATOM 1521 C C . GLU A 1 187 ? 11.807 -8.314 4.674 1.00 84.50 187 GLU A C 1
ATOM 1523 O O . GLU A 1 187 ? 11.717 -8.827 5.792 1.00 84.50 187 GLU A O 1
ATOM 1528 N N . ALA A 1 188 ? 12.134 -7.038 4.495 1.00 88.56 188 ALA A N 1
ATOM 1529 C CA . ALA A 1 188 ? 12.437 -6.119 5.576 1.00 88.56 188 ALA A CA 1
ATOM 1530 C C . ALA A 1 188 ? 11.278 -5.981 6.576 1.00 88.56 188 ALA A C 1
ATOM 1532 O O . ALA A 1 188 ? 11.481 -6.124 7.784 1.00 88.56 188 ALA A O 1
ATOM 1533 N N . TRP A 1 189 ? 10.051 -5.774 6.090 1.00 89.00 189 TRP A N 1
ATOM 1534 C CA . TRP A 1 189 ? 8.858 -5.708 6.937 1.00 89.00 189 TRP A CA 1
ATOM 1535 C C . TRP A 1 189 ? 8.593 -7.010 7.698 1.00 89.00 189 TRP A C 1
ATOM 1537 O O . TRP A 1 189 ? 8.182 -6.950 8.849 1.00 89.00 189 TRP A O 1
ATOM 1547 N N . ARG A 1 190 ? 8.886 -8.190 7.141 1.00 85.19 190 ARG A N 1
ATOM 1548 C CA . ARG A 1 190 ? 8.789 -9.452 7.909 1.00 85.19 190 ARG A CA 1
ATOM 1549 C C . ARG A 1 190 ? 9.896 -9.599 8.938 1.00 85.19 190 ARG A C 1
ATOM 1551 O O . ARG A 1 190 ? 9.632 -10.026 10.057 1.00 85.19 190 ARG A O 1
ATOM 1558 N N . GLN A 1 191 ? 11.137 -9.337 8.539 1.00 84.25 191 GLN A N 1
ATOM 1559 C CA . GLN A 1 191 ? 12.306 -9.640 9.361 1.00 84.25 191 GLN A CA 1
ATOM 1560 C C . GLN A 1 191 ? 12.469 -8.655 10.524 1.00 84.25 191 GLN A C 1
ATOM 1562 O O . GLN A 1 191 ? 12.838 -9.055 11.629 1.00 84.25 191 GLN A O 1
ATOM 1567 N N . PHE A 1 192 ? 12.209 -7.369 10.280 1.00 88.75 192 PHE A N 1
ATOM 1568 C CA . PHE A 1 192 ? 12.591 -6.301 11.203 1.00 88.75 192 PHE A CA 1
ATOM 1569 C C . PHE A 1 192 ? 11.408 -5.628 11.897 1.00 88.75 192 PHE A C 1
ATOM 1571 O O . PHE A 1 192 ? 11.603 -5.046 12.965 1.00 88.75 192 PHE A O 1
ATOM 1578 N N . PHE A 1 193 ? 10.185 -5.718 11.364 1.00 90.12 193 PHE A N 1
ATOM 1579 C CA . PHE A 1 193 ? 9.021 -5.195 12.074 1.00 90.12 193 PHE A CA 1
ATOM 1580 C C . PHE A 1 193 ? 8.634 -6.120 13.233 1.00 90.12 193 PHE A C 1
ATOM 1582 O O . PHE A 1 193 ? 8.492 -7.332 13.066 1.00 90.12 193 PHE A O 1
ATOM 1589 N N . ARG A 1 194 ? 8.466 -5.537 14.423 1.00 87.12 194 ARG A N 1
ATOM 1590 C CA . ARG A 1 194 ? 8.146 -6.263 15.667 1.00 87.12 194 ARG A CA 1
ATOM 1591 C C . ARG A 1 194 ? 6.754 -5.953 16.217 1.00 87.12 194 ARG A C 1
ATOM 1593 O O . ARG A 1 194 ? 6.375 -6.499 17.249 1.00 87.12 194 ARG A O 1
ATOM 1600 N N . GLY A 1 195 ? 6.022 -5.050 15.567 1.00 89.12 195 GLY A N 1
ATOM 1601 C CA . GLY A 1 195 ? 4.662 -4.696 15.952 1.00 89.12 195 GLY A CA 1
ATOM 1602 C C . GLY A 1 195 ? 3.627 -5.718 15.485 1.00 89.12 195 GLY A C 1
ATOM 1603 O O . GLY A 1 195 ? 3.943 -6.741 14.879 1.00 89.12 195 GLY A O 1
ATOM 1604 N N . GLU A 1 196 ? 2.359 -5.415 15.745 1.00 91.25 196 GLU A N 1
ATOM 1605 C CA . GLU A 1 196 ? 1.238 -6.220 15.256 1.00 91.25 196 GLU A CA 1
ATOM 1606 C C . GLU A 1 196 ? 1.049 -5.977 13.753 1.00 91.25 196 GLU A C 1
ATOM 1608 O O . GLU A 1 196 ? 0.828 -4.840 13.333 1.00 91.25 196 GLU A O 1
ATOM 1613 N N . ALA A 1 197 ? 1.128 -7.023 12.933 1.00 91.12 197 ALA A N 1
ATOM 1614 C CA . ALA A 1 197 ? 1.009 -6.883 11.486 1.00 91.12 197 ALA A CA 1
ATOM 1615 C C . ALA A 1 197 ? -0.247 -7.573 10.940 1.00 91.12 197 ALA A C 1
ATOM 1617 O O . ALA A 1 197 ? -0.602 -8.682 11.341 1.00 91.12 197 ALA A O 1
ATOM 1618 N N . PHE A 1 198 ? -0.895 -6.916 9.983 1.00 91.88 198 PHE A N 1
ATOM 1619 C CA . PHE A 1 198 ? -1.953 -7.458 9.149 1.00 91.88 198 PHE A CA 1
ATOM 1620 C C . PHE A 1 198 ? -1.468 -7.475 7.705 1.00 91.88 198 PHE A C 1
ATOM 1622 O O . PHE A 1 198 ? -1.172 -6.431 7.125 1.00 91.88 198 PHE A O 1
ATOM 1629 N N . ILE A 1 199 ? -1.379 -8.663 7.122 1.00 90.12 199 ILE A N 1
ATOM 1630 C CA . ILE A 1 199 ? -1.015 -8.801 5.718 1.00 90.12 199 ILE A CA 1
ATOM 1631 C C . ILE A 1 199 ? -2.281 -8.707 4.877 1.00 90.12 199 ILE A C 1
ATOM 1633 O O . ILE A 1 199 ? -3.205 -9.505 5.043 1.00 90.12 199 ILE A O 1
ATOM 1637 N N . LEU A 1 200 ? -2.300 -7.761 3.944 1.00 90.69 200 LEU A N 1
ATOM 1638 C CA . LEU A 1 200 ? -3.396 -7.586 3.006 1.00 90.69 200 LEU A CA 1
ATOM 1639 C C . LEU A 1 200 ? -2.909 -7.839 1.586 1.00 90.69 200 LEU A C 1
ATOM 1641 O O . LEU A 1 200 ? -2.093 -7.085 1.069 1.00 90.69 200 LEU A O 1
ATOM 1645 N N . TYR A 1 201 ? -3.453 -8.858 0.930 1.00 87.25 201 TYR A N 1
ATOM 1646 C CA . TYR A 1 201 ? -3.190 -9.092 -0.485 1.00 87.25 201 TYR A CA 1
ATOM 1647 C C . TYR A 1 201 ? -4.235 -8.406 -1.352 1.00 87.25 201 TYR A C 1
ATOM 1649 O O . TYR A 1 201 ? -5.439 -8.591 -1.155 1.00 87.25 201 TYR A O 1
ATOM 1657 N N . GLU A 1 202 ? -3.774 -7.718 -2.390 1.00 86.31 202 GLU A N 1
ATOM 1658 C CA . GLU A 1 202 ? -4.632 -7.149 -3.426 1.00 86.31 202 GLU A CA 1
ATOM 1659 C C . GLU A 1 202 ? -5.539 -8.217 -4.054 1.00 86.31 202 GLU A C 1
ATOM 1661 O O . GLU A 1 202 ? -6.747 -8.024 -4.182 1.00 86.31 202 GLU A O 1
ATOM 1666 N N . LYS A 1 203 ? -4.989 -9.396 -4.371 1.00 85.81 203 LYS A N 1
ATOM 1667 C CA . LYS A 1 203 ? -5.756 -10.514 -4.943 1.00 85.81 203 LYS A CA 1
ATOM 1668 C C . LYS A 1 203 ? -6.916 -10.951 -4.043 1.00 85.81 203 LYS A C 1
ATOM 1670 O O . LYS A 1 203 ? -7.985 -11.295 -4.543 1.00 85.81 203 LYS A O 1
ATOM 1675 N N . SER A 1 204 ? -6.714 -10.949 -2.731 1.00 86.94 204 SER A N 1
ATOM 1676 C CA . SER A 1 204 ? -7.724 -11.364 -1.753 1.00 86.94 204 SER A CA 1
ATOM 1677 C C . SER A 1 204 ? -8.788 -10.296 -1.550 1.00 86.94 204 SER A C 1
ATOM 1679 O O . SER A 1 204 ? -9.967 -10.621 -1.395 1.00 86.94 204 SER A O 1
ATOM 1681 N N . LEU A 1 205 ? -8.390 -9.025 -1.620 1.00 88.69 205 LEU A N 1
ATOM 1682 C CA . LEU A 1 205 ? -9.311 -7.898 -1.646 1.00 88.69 205 LEU A CA 1
ATOM 1683 C C . LEU A 1 205 ? -10.177 -7.919 -2.913 1.00 88.69 205 LEU A C 1
ATOM 1685 O O . LEU A 1 205 ? -11.382 -7.754 -2.814 1.00 88.69 205 LEU A O 1
ATOM 1689 N N . LYS A 1 206 ? -9.610 -8.240 -4.082 1.00 87.88 206 LYS A N 1
ATOM 1690 C CA . LYS A 1 206 ? -10.374 -8.385 -5.335 1.00 87.88 206 LYS A CA 1
ATOM 1691 C C . LYS A 1 206 ? -11.282 -9.620 -5.350 1.00 87.88 206 LYS A C 1
ATOM 1693 O O . LYS A 1 206 ? -12.391 -9.563 -5.866 1.00 87.88 206 LYS A O 1
ATOM 1698 N N . ARG A 1 207 ? -10.828 -10.753 -4.799 1.00 89.06 207 ARG A N 1
ATOM 1699 C CA . ARG A 1 207 ? -11.576 -12.025 -4.831 1.00 89.06 207 ARG A CA 1
ATOM 1700 C C . ARG A 1 207 ? -12.741 -12.069 -3.842 1.00 89.06 207 ARG A C 1
ATOM 1702 O O . ARG A 1 207 ? -13.776 -12.643 -4.160 1.00 89.06 207 ARG A O 1
ATOM 1709 N N . SER A 1 208 ? -12.540 -11.536 -2.638 1.00 90.50 208 SER A N 1
ATOM 1710 C CA . SER A 1 208 ? -13.500 -11.615 -1.529 1.00 90.50 208 SER A CA 1
ATOM 1711 C C . SER A 1 208 ? -13.590 -10.269 -0.795 1.00 90.50 208 SER A C 1
ATOM 1713 O O . SER A 1 208 ? -13.283 -10.208 0.401 1.00 90.50 208 SER A O 1
ATOM 1715 N N . PRO A 1 209 ? -13.992 -9.188 -1.486 1.00 92.00 209 PRO A N 1
ATOM 1716 C CA . PRO A 1 209 ? -13.862 -7.806 -1.018 1.00 92.00 209 PRO A CA 1
ATOM 1717 C C . PRO A 1 209 ? -14.487 -7.567 0.349 1.00 92.00 209 PRO A C 1
ATOM 1719 O O . PRO A 1 209 ? -13.777 -7.188 1.279 1.00 92.00 209 PRO A O 1
ATOM 1722 N N . LYS A 1 210 ? -15.771 -7.900 0.519 1.00 93.38 210 LYS A N 1
ATOM 1723 C CA . LYS A 1 210 ? -16.486 -7.770 1.794 1.00 93.38 210 LYS A CA 1
ATOM 1724 C C . LYS A 1 210 ? -15.752 -8.408 2.968 1.00 93.38 210 LYS A C 1
ATOM 1726 O O . LYS A 1 210 ? -15.492 -7.759 3.975 1.00 93.38 210 LYS A O 1
ATOM 1731 N N . LYS A 1 211 ? -15.386 -9.684 2.829 1.00 93.25 211 LYS A N 1
ATOM 1732 C CA . LYS A 1 211 ? -14.732 -10.459 3.892 1.00 93.25 211 LYS A CA 1
ATOM 1733 C C . LYS A 1 211 ? -13.345 -9.903 4.214 1.00 93.25 211 LYS A C 1
ATOM 1735 O O . LYS A 1 211 ? -12.954 -9.849 5.379 1.00 93.25 211 LYS A O 1
ATOM 1740 N N . THR A 1 212 ? -12.597 -9.510 3.189 1.00 93.12 212 THR A N 1
ATOM 1741 C CA . THR A 1 212 ? -11.255 -8.949 3.344 1.00 93.12 212 THR A CA 1
ATOM 1742 C C . THR A 1 212 ? -11.310 -7.575 4.015 1.00 93.12 212 THR A C 1
ATOM 1744 O O . THR A 1 212 ? -10.567 -7.344 4.970 1.00 93.12 212 THR A O 1
ATOM 1747 N N . LEU A 1 213 ? -12.239 -6.705 3.603 1.00 94.50 213 LEU A N 1
ATOM 1748 C CA . LEU A 1 213 ? -12.476 -5.413 4.248 1.00 94.50 213 LEU A CA 1
ATOM 1749 C C . LEU A 1 213 ? -12.946 -5.592 5.691 1.00 94.50 213 LEU A C 1
ATOM 1751 O O . LEU A 1 213 ? -12.361 -4.994 6.579 1.00 94.50 213 LEU A O 1
ATOM 1755 N N . GLN A 1 214 ? -13.895 -6.483 5.980 1.00 95.19 214 GLN A N 1
ATOM 1756 C CA . GLN A 1 214 ? -14.315 -6.772 7.360 1.00 95.19 214 GLN A CA 1
ATOM 1757 C C . GLN A 1 214 ? -13.130 -7.094 8.285 1.00 95.19 214 GLN A C 1
ATOM 1759 O O . GLN A 1 214 ? -13.036 -6.545 9.384 1.00 95.19 214 GLN A O 1
ATOM 1764 N N . LYS A 1 215 ? -12.195 -7.943 7.834 1.00 94.31 215 LYS A N 1
ATOM 1765 C CA . LYS A 1 215 ? -10.972 -8.261 8.588 1.00 94.31 215 LYS A CA 1
ATOM 1766 C C . LYS A 1 215 ? -10.062 -7.039 8.752 1.00 94.31 215 LYS A C 1
ATOM 1768 O O . LYS A 1 215 ? -9.587 -6.789 9.857 1.00 94.31 215 LYS A O 1
ATOM 1773 N N . LEU A 1 216 ? -9.828 -6.290 7.673 1.00 95.31 216 LEU A N 1
ATOM 1774 C CA . LEU A 1 216 ? -8.989 -5.090 7.683 1.00 95.31 216 LEU A CA 1
ATOM 1775 C C . LEU A 1 216 ? -9.544 -4.024 8.632 1.00 95.31 216 LEU A C 1
ATOM 1777 O O . LEU A 1 216 ? -8.801 -3.472 9.435 1.00 95.31 216 LEU A O 1
ATOM 1781 N N . ILE A 1 217 ? -10.843 -3.746 8.565 1.00 94.88 217 ILE A N 1
ATOM 1782 C CA . ILE A 1 217 ? -11.504 -2.734 9.389 1.00 94.88 217 ILE A CA 1
ATOM 1783 C C . ILE A 1 217 ? -11.541 -3.168 10.844 1.00 94.88 217 ILE A C 1
ATOM 1785 O O . ILE A 1 217 ? -11.181 -2.379 11.711 1.00 94.88 217 ILE A O 1
ATOM 1789 N N . SER A 1 218 ? -11.831 -4.441 11.117 1.00 94.31 218 SER A N 1
ATOM 1790 C CA . SER A 1 218 ? -11.719 -4.983 12.471 1.00 94.31 218 SER A CA 1
ATOM 1791 C C . SER A 1 218 ? -10.296 -4.842 13.023 1.00 94.31 218 SER A C 1
ATOM 1793 O O . SER A 1 218 ? -10.125 -4.414 14.163 1.00 94.31 218 SER A O 1
ATOM 1795 N N . PHE A 1 219 ? -9.263 -5.103 12.212 1.00 94.44 219 PHE A N 1
ATOM 1796 C CA . PHE A 1 219 ? -7.881 -4.830 12.601 1.00 94.44 219 PHE A CA 1
ATOM 1797 C C . PHE A 1 219 ? -7.671 -3.334 12.856 1.00 94.44 219 PHE A C 1
ATOM 1799 O O . PHE A 1 219 ? -7.190 -2.954 13.921 1.00 94.44 219 PHE A O 1
ATOM 1806 N N . LEU A 1 220 ? -8.044 -2.461 11.924 1.00 94.62 220 LEU A N 1
ATOM 1807 C CA . LEU A 1 220 ? -7.771 -1.033 12.021 1.00 94.62 220 LEU A CA 1
ATOM 1808 C C . LEU A 1 220 ? -8.512 -0.374 13.178 1.00 94.62 220 LEU A C 1
ATOM 1810 O O . LEU A 1 220 ? -7.869 0.365 13.909 1.00 94.62 220 LEU A O 1
ATOM 1814 N N . THR A 1 221 ? -9.800 -0.625 13.378 1.00 93.25 221 THR A N 1
ATOM 1815 C CA . THR A 1 221 ? -10.659 0.146 14.295 1.00 93.25 221 THR A CA 1
ATOM 1816 C C . THR A 1 221 ? -11.155 -0.656 15.497 1.00 93.25 221 THR A C 1
ATOM 1818 O O . THR A 1 221 ? -11.676 -0.067 16.441 1.00 93.25 221 THR A O 1
ATOM 1821 N N . GLY A 1 222 ? -11.029 -1.987 15.481 1.00 91.56 222 GLY A N 1
ATOM 1822 C CA . GLY A 1 222 ? -11.674 -2.869 16.460 1.00 91.56 222 GLY A CA 1
ATOM 1823 C C . GLY A 1 222 ? -13.196 -2.967 16.299 1.00 91.56 222 GLY A C 1
ATOM 1824 O O . GLY A 1 222 ? -13.840 -3.657 17.084 1.00 91.56 222 GLY A O 1
ATOM 1825 N N . SER A 1 223 ? -13.774 -2.294 15.299 1.00 91.31 223 SER A N 1
ATOM 1826 C CA . SER A 1 223 ? -15.219 -2.230 15.053 1.00 91.31 223 SER A CA 1
ATOM 1827 C C . SER A 1 223 ? -15.600 -3.031 13.800 1.00 91.31 223 SER A C 1
ATOM 1829 O O . SER A 1 223 ? -14.767 -3.195 12.903 1.00 91.31 223 SER A O 1
ATOM 1831 N N . PRO A 1 224 ? -16.835 -3.562 13.717 1.00 93.31 224 PRO A N 1
ATOM 1832 C CA . PRO A 1 224 ? -17.303 -4.257 12.523 1.00 93.31 224 PRO A CA 1
ATOM 1833 C C . PRO A 1 224 ? -17.535 -3.282 11.360 1.00 93.31 224 PRO A C 1
ATOM 1835 O O . PRO A 1 224 ? -17.903 -2.128 11.569 1.00 93.31 224 PRO A O 1
ATOM 1838 N N . LEU A 1 225 ? -17.365 -3.774 10.131 1.00 94.12 225 LEU A N 1
ATOM 1839 C CA . LEU A 1 225 ? -17.789 -3.064 8.924 1.00 94.12 225 LEU A CA 1
ATOM 1840 C C . LEU A 1 225 ? -19.320 -3.080 8.834 1.00 94.12 225 LEU A C 1
ATOM 1842 O O . LEU A 1 225 ? -19.920 -4.157 8.862 1.00 94.12 225 LEU A O 1
ATOM 1846 N N . LEU A 1 226 ? -19.926 -1.900 8.719 1.00 93.75 226 LEU A N 1
ATOM 1847 C CA . LEU A 1 226 ? -21.371 -1.752 8.559 1.00 93.75 226 LEU A CA 1
ATOM 1848 C C . LEU A 1 226 ? -21.802 -2.102 7.126 1.00 93.75 226 LEU A C 1
ATOM 1850 O O . LEU A 1 226 ? -21.070 -1.868 6.164 1.00 93.75 226 LEU A O 1
ATOM 1854 N N . GLU A 1 227 ? -22.987 -2.692 6.993 1.00 93.81 227 GLU A N 1
ATOM 1855 C CA . GLU A 1 227 ? -23.496 -3.221 5.719 1.00 93.81 227 GLU A CA 1
ATOM 1856 C C . GLU A 1 227 ? -23.845 -2.126 4.705 1.00 93.81 227 GLU A C 1
ATOM 1858 O O . GLU A 1 227 ? -23.515 -2.245 3.528 1.00 93.81 227 GLU A O 1
ATOM 1863 N N . ASP A 1 228 ? -24.465 -1.044 5.165 1.00 93.50 228 ASP A N 1
ATOM 1864 C CA . ASP A 1 228 ? -24.790 0.144 4.371 1.00 93.50 228 ASP A CA 1
ATOM 1865 C C . ASP A 1 228 ? -23.527 0.836 3.838 1.00 93.50 228 ASP A C 1
ATOM 1867 O O . ASP A 1 228 ? -23.439 1.177 2.657 1.00 93.50 228 ASP A O 1
ATOM 1871 N N . VAL A 1 229 ? -22.510 0.957 4.689 1.00 94.12 229 VAL A N 1
ATOM 1872 C CA . VAL A 1 229 ? -21.202 1.517 4.332 1.00 94.12 229 VAL A CA 1
ATOM 1873 C C . VAL A 1 229 ? -20.495 0.649 3.301 1.00 94.12 229 VAL A C 1
ATOM 1875 O O . VAL A 1 229 ? -19.935 1.169 2.332 1.00 94.12 229 VAL A O 1
ATOM 1878 N N . TYR A 1 230 ? -20.527 -0.674 3.488 1.00 95.00 230 TYR A N 1
ATOM 1879 C CA . TYR A 1 230 ? -19.966 -1.599 2.511 1.00 95.00 230 TYR A CA 1
ATOM 1880 C C . TYR A 1 230 ? -20.677 -1.478 1.163 1.00 95.00 230 TYR A C 1
ATOM 1882 O O . TYR A 1 230 ? -19.991 -1.365 0.155 1.00 95.00 230 TYR A O 1
ATOM 1890 N N . ALA A 1 231 ? -22.012 -1.452 1.140 1.00 93.50 231 ALA A N 1
ATOM 1891 C CA . ALA A 1 231 ? -22.782 -1.346 -0.099 1.00 93.50 231 ALA A CA 1
ATOM 1892 C C . ALA A 1 231 ? -22.428 -0.076 -0.893 1.00 93.50 231 ALA A C 1
ATOM 1894 O O . ALA A 1 231 ? -22.174 -0.153 -2.093 1.00 93.50 231 ALA A O 1
ATOM 1895 N N . CYS A 1 232 ? -22.321 1.075 -0.221 1.00 92.81 232 CYS A N 1
ATOM 1896 C CA . CYS A 1 232 ? -21.864 2.309 -0.863 1.00 92.81 232 CYS A CA 1
ATOM 1897 C C . CYS A 1 232 ? -20.412 2.197 -1.360 1.00 92.81 232 CYS A C 1
ATOM 1899 O O . CYS A 1 232 ? -20.106 2.543 -2.501 1.00 92.81 232 CYS A O 1
ATOM 1901 N N . THR A 1 233 ? -19.507 1.669 -0.528 1.00 91.38 233 THR A N 1
ATOM 1902 C CA . THR A 1 233 ? -18.087 1.531 -0.896 1.00 91.38 233 THR A CA 1
ATOM 1903 C C . THR A 1 233 ? -17.912 0.601 -2.099 1.00 91.38 233 THR A C 1
ATOM 1905 O O . THR A 1 233 ? -17.112 0.877 -2.993 1.00 91.38 233 THR A O 1
ATOM 1908 N N . GLU A 1 234 ? -18.662 -0.500 -2.135 1.00 90.44 234 GLU A N 1
ATOM 1909 C CA . GLU A 1 234 ? -18.688 -1.455 -3.242 1.00 90.44 234 GLU A CA 1
ATOM 1910 C C . GLU A 1 234 ? -19.127 -0.780 -4.544 1.00 90.44 234 GLU A C 1
ATOM 1912 O O . GLU A 1 234 ? -18.456 -0.929 -5.564 1.00 90.44 234 GLU A O 1
ATOM 1917 N N . GLN A 1 235 ? -20.190 0.022 -4.485 1.00 88.19 235 GLN A N 1
ATOM 1918 C CA . GLN A 1 235 ? -20.738 0.715 -5.644 1.00 88.19 235 GLN A CA 1
ATOM 1919 C C . GLN A 1 235 ? -19.782 1.763 -6.237 1.00 88.19 235 GLN A C 1
ATOM 1921 O O . GLN A 1 235 ? -19.707 1.877 -7.458 1.00 88.19 235 GLN A O 1
ATOM 1926 N N . HIS A 1 236 ? -19.062 2.514 -5.398 1.00 85.56 236 HIS A N 1
ATOM 1927 C CA . HIS A 1 236 ? -18.333 3.712 -5.843 1.00 85.56 236 HIS A CA 1
ATOM 1928 C C . HIS A 1 236 ? -16.806 3.563 -5.879 1.00 85.56 236 HIS A C 1
ATOM 1930 O O . HIS A 1 236 ? -16.147 4.162 -6.722 1.00 85.56 236 HIS A O 1
ATOM 1936 N N . TYR A 1 237 ? -16.218 2.744 -5.003 1.00 81.75 237 TYR A N 1
ATOM 1937 C CA . TYR A 1 237 ? -14.761 2.721 -4.801 1.00 81.75 237 TYR A CA 1
ATOM 1938 C C . TYR A 1 237 ? -14.118 1.372 -5.106 1.00 81.75 237 TYR A C 1
ATOM 1940 O O . TYR A 1 237 ? -12.957 1.303 -5.513 1.00 81.75 237 TYR A O 1
ATOM 1948 N N . LEU A 1 238 ? -14.844 0.270 -4.915 1.00 81.38 238 LEU A N 1
ATOM 1949 C CA . LEU A 1 238 ? -14.255 -1.061 -5.044 1.00 81.38 238 LEU A CA 1
ATOM 1950 C C . LEU A 1 238 ? -13.844 -1.391 -6.484 1.00 81.38 238 LEU A C 1
ATOM 1952 O O . LEU A 1 238 ? -12.841 -2.071 -6.703 1.00 81.38 238 LEU A O 1
ATOM 1956 N N . HIS A 1 239 ? -14.594 -0.878 -7.456 1.00 75.56 239 HIS A N 1
ATOM 1957 C CA . HIS A 1 239 ? -14.319 -1.065 -8.878 1.00 75.56 239 HIS A CA 1
ATOM 1958 C C . HIS A 1 239 ? -13.445 0.040 -9.483 1.00 75.56 239 HIS A C 1
ATOM 1960 O O . HIS A 1 239 ? -12.991 -0.117 -10.612 1.00 75.56 239 HIS A O 1
ATOM 1966 N N . ASN A 1 240 ? -13.149 1.095 -8.719 1.00 70.25 240 ASN A N 1
ATOM 1967 C CA . ASN A 1 240 ? -12.294 2.207 -9.124 1.00 70.25 240 ASN A CA 1
ATOM 1968 C C . ASN A 1 240 ? -10.855 2.004 -8.619 1.00 70.25 240 ASN A C 1
ATOM 1970 O O . ASN A 1 240 ? -10.294 2.818 -7.884 1.00 70.25 240 ASN A O 1
ATOM 1974 N N . TYR A 1 241 ? -10.276 0.841 -8.925 1.00 66.31 241 TYR A N 1
ATOM 1975 C CA . TYR A 1 241 ? -8.857 0.623 -8.667 1.00 66.31 241 TYR A CA 1
ATOM 1976 C C . TYR A 1 241 ? -8.044 1.416 -9.687 1.00 66.31 241 TYR A C 1
ATOM 1978 O O . TYR A 1 241 ? -8.397 1.442 -10.864 1.00 66.31 241 TYR A O 1
ATOM 1986 N N . THR A 1 242 ? -6.939 2.021 -9.244 1.00 55.72 242 THR A N 1
ATOM 1987 C CA . THR A 1 242 ? -5.986 2.686 -10.137 1.00 55.72 242 THR A CA 1
ATOM 1988 C C . THR A 1 242 ? -5.652 1.734 -11.281 1.00 55.72 242 THR A C 1
ATOM 1990 O O . THR A 1 242 ? -5.151 0.629 -11.037 1.00 55.72 242 THR A O 1
ATOM 1993 N N . THR A 1 243 ? -5.970 2.124 -12.516 1.00 51.31 243 THR A N 1
ATOM 1994 C CA . THR A 1 243 ? -5.661 1.316 -13.695 1.00 51.31 243 THR A CA 1
ATOM 1995 C C . THR A 1 243 ? -4.167 0.999 -13.656 1.00 51.31 243 THR A C 1
ATOM 1997 O O . THR A 1 243 ? -3.372 1.930 -13.477 1.00 51.31 243 THR A O 1
ATOM 2000 N N . PRO A 1 244 ? -3.755 -0.282 -13.767 1.00 54.81 244 PRO A N 1
ATOM 2001 C CA . PRO A 1 244 ? -2.343 -0.629 -13.786 1.00 54.81 244 PRO A CA 1
ATOM 2002 C C . PRO A 1 244 ? -1.648 0.241 -14.821 1.00 54.81 244 PRO A C 1
ATOM 2004 O O . PRO A 1 244 ? -2.166 0.395 -15.932 1.00 54.81 244 PRO A O 1
ATOM 2007 N N . VAL A 1 245 ? -0.514 0.839 -14.453 1.00 59.31 245 VAL A N 1
ATOM 2008 C CA . VAL A 1 245 ? 0.193 1.722 -15.376 1.00 59.31 245 VAL A CA 1
ATOM 2009 C C . VAL A 1 245 ? 0.466 0.939 -16.655 1.00 59.31 245 VAL A C 1
ATOM 2011 O O . VAL A 1 245 ? 1.099 -0.118 -16.615 1.00 59.31 245 VAL A O 1
ATOM 2014 N N . ALA A 1 246 ? -0.089 1.421 -17.770 1.00 58.03 246 ALA A N 1
ATOM 2015 C CA . ALA A 1 246 ? -0.047 0.701 -19.030 1.00 58.03 246 ALA A CA 1
ATOM 2016 C C . ALA A 1 246 ? 1.413 0.485 -19.434 1.00 58.03 246 ALA A C 1
ATOM 2018 O O . ALA A 1 246 ? 2.150 1.435 -19.703 1.00 58.03 246 ALA A O 1
ATOM 2019 N N . VAL A 1 247 ? 1.824 -0.778 -19.459 1.00 63.25 247 VAL A N 1
ATOM 2020 C CA . VAL A 1 247 ? 3.145 -1.173 -19.932 1.00 63.25 247 VAL A CA 1
ATOM 2021 C C . VAL A 1 247 ? 3.155 -0.999 -21.453 1.00 63.25 247 VAL A C 1
ATOM 2023 O O . VAL A 1 247 ? 2.243 -1.501 -22.119 1.00 63.25 247 VAL A O 1
ATOM 2026 N N . PRO A 1 248 ? 4.147 -0.303 -22.036 1.00 67.12 248 PRO A N 1
ATOM 2027 C CA . PRO A 1 248 ? 4.296 -0.251 -23.485 1.00 67.12 248 PRO A CA 1
ATOM 2028 C C . PRO A 1 248 ? 4.320 -1.668 -24.071 1.00 67.12 248 PRO A C 1
ATOM 2030 O O . PRO A 1 248 ? 5.020 -2.538 -23.552 1.00 67.12 248 PRO A O 1
ATOM 2033 N N . ALA A 1 249 ? 3.572 -1.916 -25.149 1.00 67.12 249 ALA A N 1
ATOM 2034 C CA . ALA A 1 249 ? 3.454 -3.253 -25.744 1.00 67.12 249 ALA A CA 1
ATOM 2035 C C . ALA A 1 249 ? 4.819 -3.843 -26.146 1.00 67.12 249 ALA A C 1
ATOM 2037 O O . ALA A 1 249 ? 5.038 -5.047 -26.066 1.00 67.12 249 ALA A O 1
ATOM 2038 N N . GLU A 1 250 ? 5.772 -2.987 -26.505 1.00 65.00 250 GLU A N 1
ATOM 2039 C CA . GLU A 1 250 ? 7.152 -3.396 -26.750 1.00 65.00 250 GLU A CA 1
ATOM 2040 C C . GLU A 1 250 ? 7.817 -3.996 -25.493 1.00 65.00 250 GLU A C 1
ATOM 2042 O O . GLU A 1 250 ? 8.526 -4.994 -25.575 1.00 65.00 250 GLU A O 1
ATOM 2047 N N . TRP A 1 251 ? 7.544 -3.465 -24.296 1.00 68.88 251 TRP A N 1
ATOM 2048 C CA . TRP A 1 251 ? 8.104 -3.993 -23.051 1.00 68.88 251 TRP A CA 1
ATOM 2049 C C . TRP A 1 251 ? 7.488 -5.347 -22.726 1.00 68.88 251 TRP A C 1
ATOM 2051 O O . TRP A 1 251 ? 8.211 -6.221 -22.262 1.00 68.88 251 TRP A O 1
ATOM 2061 N N . GLU A 1 252 ? 6.202 -5.550 -23.017 1.00 65.81 252 GLU A N 1
ATOM 2062 C CA . GLU A 1 252 ? 5.516 -6.834 -22.826 1.00 65.81 252 GLU A CA 1
ATOM 2063 C C . GLU A 1 252 ? 6.223 -7.990 -23.538 1.00 65.81 252 GLU A C 1
ATOM 2065 O O . GLU A 1 252 ? 6.477 -9.038 -22.939 1.00 65.81 252 GLU A O 1
ATOM 2070 N N . GLU A 1 253 ? 6.608 -7.772 -24.794 1.00 62.59 253 GLU A N 1
ATOM 2071 C CA . GLU A 1 253 ? 7.341 -8.746 -25.600 1.00 62.59 253 GLU A CA 1
ATOM 2072 C C . GLU A 1 253 ? 8.764 -8.975 -25.062 1.00 62.59 253 GLU A C 1
ATOM 2074 O O . GLU A 1 253 ? 9.255 -10.105 -24.997 1.00 62.59 253 GLU A O 1
ATOM 2079 N N . PHE A 1 254 ? 9.444 -7.910 -24.621 1.00 62.19 254 PHE A N 1
ATOM 2080 C CA . PHE A 1 254 ? 10.830 -8.000 -24.155 1.00 62.19 254 PHE A CA 1
ATOM 2081 C C . PHE A 1 254 ? 10.976 -8.573 -22.747 1.00 62.19 254 PHE A C 1
ATOM 2083 O O . PHE A 1 254 ? 12.010 -9.184 -22.446 1.00 62.19 254 PHE A O 1
ATOM 2090 N N . MET A 1 255 ? 9.990 -8.333 -21.883 1.00 63.12 255 MET A N 1
ATOM 2091 C CA . MET A 1 255 ? 10.024 -8.670 -20.465 1.00 63.12 255 MET A CA 1
ATOM 2092 C C . MET A 1 255 ? 10.056 -10.174 -20.248 1.00 63.12 255 MET A C 1
ATOM 2094 O O . MET A 1 255 ? 10.789 -10.599 -19.361 1.00 63.12 255 MET A O 1
ATOM 2098 N N . GLY A 1 256 ? 9.324 -10.967 -21.044 1.00 59.44 256 GLY A N 1
ATOM 2099 C CA . GLY A 1 256 ? 9.259 -12.423 -20.884 1.00 59.44 256 GLY A CA 1
ATOM 2100 C C . GLY A 1 256 ? 9.012 -12.800 -19.421 1.00 59.44 256 GLY A C 1
ATOM 2101 O O . GLY A 1 256 ? 9.924 -13.270 -18.747 1.00 59.44 256 GLY A O 1
ATOM 2102 N N . TRP A 1 257 ? 7.807 -12.518 -18.917 1.00 63.62 257 TRP A N 1
ATOM 2103 C CA . TRP A 1 257 ? 7.388 -12.559 -17.502 1.00 63.62 257 TRP A CA 1
ATOM 2104 C C . TRP A 1 257 ? 7.512 -13.922 -16.783 1.00 63.62 257 TRP A C 1
ATOM 2106 O O . TRP A 1 257 ? 6.954 -14.121 -15.708 1.00 63.62 257 TRP A O 1
ATOM 2116 N N . GLU A 1 258 ? 8.250 -14.886 -17.328 1.00 57.38 258 GLU A N 1
ATOM 2117 C CA . GLU A 1 258 ? 8.585 -16.147 -16.655 1.00 57.38 258 GLU A CA 1
ATOM 2118 C C . GLU A 1 258 ? 9.287 -15.924 -15.307 1.00 57.38 258 GLU A C 1
ATOM 2120 O O . GLU A 1 258 ? 8.973 -16.603 -14.330 1.00 57.38 258 GLU A O 1
ATOM 2125 N N . TRP A 1 259 ? 10.153 -14.911 -15.209 1.00 56.81 259 TRP A N 1
ATOM 2126 C CA . TRP A 1 259 ? 10.834 -14.546 -13.961 1.00 56.81 259 TRP A CA 1
ATOM 2127 C C . TRP A 1 259 ? 9.887 -13.989 -12.890 1.00 56.81 259 TRP A C 1
ATOM 2129 O O . TRP A 1 259 ? 10.221 -14.038 -11.706 1.00 56.81 259 TRP A O 1
ATOM 2139 N N . GLU A 1 260 ? 8.711 -13.484 -13.278 1.00 55.84 260 GLU A N 1
ATOM 2140 C CA . GLU A 1 260 ? 7.691 -12.998 -12.350 1.00 55.84 260 GLU A CA 1
ATOM 2141 C C . GLU A 1 260 ? 7.174 -14.153 -11.496 1.00 55.84 260 GLU A C 1
ATOM 2143 O O . GLU A 1 260 ? 7.091 -14.023 -10.277 1.00 55.84 260 GLU A O 1
ATOM 2148 N N . LYS A 1 261 ? 6.920 -15.317 -12.116 1.00 57.38 261 LYS A N 1
ATOM 2149 C CA . LYS A 1 261 ? 6.526 -16.533 -11.395 1.00 57.38 261 LYS A CA 1
ATOM 2150 C C . LYS A 1 261 ? 7.617 -16.954 -10.426 1.00 57.38 261 LYS A C 1
ATOM 2152 O O . LYS A 1 261 ? 7.299 -17.237 -9.281 1.00 57.38 261 LYS A O 1
ATOM 2157 N N . ASP A 1 262 ? 8.881 -16.936 -10.833 1.00 61.59 262 ASP A N 1
ATOM 2158 C CA . ASP A 1 262 ? 9.986 -17.353 -9.969 1.00 61.59 262 ASP A CA 1
ATOM 2159 C C . ASP A 1 262 ? 10.246 -16.390 -8.809 1.00 61.59 262 ASP A C 1
ATOM 2161 O O . ASP A 1 262 ? 10.493 -16.845 -7.697 1.00 61.59 262 ASP A O 1
ATOM 2165 N N . SER A 1 263 ? 10.165 -15.075 -9.018 1.00 56.88 263 SER A N 1
ATOM 2166 C CA . SER A 1 263 ? 10.291 -14.095 -7.930 1.00 56.88 263 SER A CA 1
ATOM 2167 C C . SER A 1 263 ? 9.075 -14.082 -7.018 1.00 56.88 263 SER A C 1
ATOM 2169 O O . SER A 1 263 ? 9.242 -14.144 -5.805 1.00 56.88 263 SER A O 1
ATOM 2171 N N . LEU A 1 264 ? 7.853 -14.111 -7.557 1.00 55.72 264 LEU A N 1
ATOM 2172 C CA . LEU A 1 264 ? 6.648 -14.322 -6.752 1.00 55.72 264 LEU A CA 1
ATOM 2173 C C . LEU A 1 264 ? 6.738 -15.624 -5.966 1.00 55.72 264 LEU A C 1
ATOM 2175 O O . LEU A 1 264 ? 6.347 -15.649 -4.807 1.00 55.72 264 LEU A O 1
ATOM 2179 N N . ASN A 1 265 ? 7.263 -16.695 -6.562 1.00 58.44 265 ASN A N 1
ATOM 2180 C CA . ASN A 1 265 ? 7.466 -17.972 -5.889 1.00 58.44 265 ASN A CA 1
ATOM 2181 C C . ASN A 1 265 ? 8.608 -17.912 -4.872 1.00 58.44 265 ASN A C 1
ATOM 2183 O O . ASN A 1 265 ? 8.497 -18.571 -3.850 1.00 58.44 265 ASN A O 1
ATOM 2187 N N . ARG A 1 266 ? 9.666 -17.115 -5.072 1.00 62.12 266 ARG A N 1
ATOM 2188 C CA . ARG A 1 266 ? 10.730 -16.885 -4.074 1.00 62.12 266 ARG A CA 1
ATOM 2189 C C . ARG A 1 266 ? 10.230 -16.067 -2.897 1.00 62.12 266 ARG A C 1
ATOM 2191 O O . ARG A 1 266 ? 10.440 -16.472 -1.757 1.00 62.12 266 ARG A O 1
ATOM 2198 N N . VAL A 1 267 ? 9.527 -14.966 -3.158 1.00 57.31 267 VAL A N 1
ATOM 2199 C CA . VAL A 1 267 ? 8.835 -14.194 -2.127 1.00 57.31 267 VAL A CA 1
ATOM 2200 C C . VAL A 1 267 ? 7.799 -15.096 -1.455 1.00 57.31 267 VAL A C 1
ATOM 2202 O O . VAL A 1 267 ? 7.760 -15.142 -0.242 1.00 57.31 267 VAL A O 1
ATOM 2205 N N . ARG A 1 268 ? 7.043 -15.937 -2.171 1.00 56.84 268 ARG A N 1
ATOM 2206 C CA . ARG A 1 268 ? 6.123 -16.925 -1.563 1.00 56.84 268 ARG A CA 1
ATOM 2207 C C . ARG A 1 268 ? 6.787 -18.003 -0.739 1.00 56.84 268 ARG A C 1
ATOM 2209 O O . ARG A 1 268 ? 6.348 -18.255 0.375 1.00 56.84 268 ARG A O 1
ATOM 2216 N N . ALA A 1 269 ? 7.862 -18.589 -1.219 1.00 56.94 269 ALA A N 1
ATOM 2217 C CA . ALA A 1 269 ? 8.570 -19.630 -0.500 1.00 56.94 269 ALA A CA 1
ATOM 2218 C C . ALA A 1 269 ? 9.273 -19.077 0.746 1.00 56.94 269 ALA A C 1
ATOM 2220 O O . ALA A 1 269 ? 9.298 -19.744 1.771 1.00 56.94 269 ALA A O 1
ATOM 2221 N N . ARG A 1 270 ? 9.829 -17.859 0.679 1.00 57.91 270 ARG A N 1
ATOM 2222 C CA . ARG A 1 270 ? 10.562 -17.250 1.799 1.00 57.91 270 ARG A CA 1
ATOM 2223 C C . ARG A 1 270 ? 9.641 -16.498 2.745 1.00 57.91 270 ARG A C 1
ATOM 2225 O O . ARG A 1 270 ? 9.724 -16.670 3.952 1.00 57.91 270 ARG A O 1
ATOM 2232 N N . PHE A 1 271 ? 8.780 -15.648 2.215 1.00 51.97 271 PHE A N 1
ATOM 2233 C CA . PHE A 1 271 ? 7.901 -14.770 2.979 1.00 51.97 271 PHE A CA 1
ATOM 2234 C C . PHE A 1 271 ? 6.609 -15.462 3.419 1.00 51.97 271 PHE A C 1
ATOM 2236 O O . PHE A 1 271 ? 6.111 -15.177 4.504 1.00 51.97 271 PHE A O 1
ATOM 2243 N N . TRP A 1 272 ? 6.077 -16.368 2.591 1.00 54.88 272 TRP A N 1
ATOM 2244 C CA . TRP A 1 272 ? 4.676 -16.795 2.647 1.00 54.88 272 TRP A CA 1
ATOM 2245 C C . TRP A 1 272 ? 4.458 -18.286 2.974 1.00 54.88 272 TRP A C 1
ATOM 2247 O O . TRP A 1 272 ? 3.306 -18.703 3.025 1.00 54.88 272 TRP A O 1
ATOM 2257 N N . SER A 1 273 ? 5.495 -19.095 3.255 1.00 46.62 273 SER A N 1
ATOM 2258 C CA . SER A 1 273 ? 5.319 -20.535 3.549 1.00 46.62 273 SER A CA 1
ATOM 2259 C C . SER A 1 273 ? 4.550 -20.831 4.848 1.00 46.62 273 SER A C 1
ATOM 2261 O O . SER A 1 273 ? 4.088 -21.952 5.018 1.00 46.62 273 SER A O 1
ATOM 2263 N N . ASN A 1 274 ? 4.386 -19.838 5.734 1.00 44.34 274 ASN A N 1
ATOM 2264 C CA . ASN A 1 274 ? 3.759 -19.987 7.056 1.00 44.34 274 ASN A CA 1
ATOM 2265 C C . ASN A 1 274 ? 2.668 -18.936 7.366 1.00 44.34 274 ASN A C 1
ATOM 2267 O O . ASN A 1 274 ? 2.273 -18.805 8.522 1.00 44.34 274 ASN A O 1
ATOM 2271 N N . ILE A 1 275 ? 2.207 -18.145 6.388 1.00 47.81 275 ILE A N 1
ATOM 2272 C CA . ILE A 1 275 ? 1.257 -17.046 6.645 1.00 47.81 275 ILE A CA 1
ATOM 2273 C C . ILE A 1 275 ? -0.072 -17.338 5.950 1.00 47.81 275 ILE A C 1
ATOM 2275 O O . ILE A 1 275 ? -0.308 -16.910 4.819 1.00 47.81 275 ILE A O 1
ATOM 2279 N N . ASP A 1 276 ? -0.953 -18.046 6.657 1.00 45.72 276 ASP A N 1
ATOM 2280 C CA . ASP A 1 276 ? -2.386 -17.983 6.376 1.00 45.72 276 ASP A CA 1
ATOM 2281 C C . ASP A 1 276 ? -2.863 -16.531 6.535 1.00 45.72 276 ASP A C 1
ATOM 2283 O O . ASP A 1 276 ? -2.418 -15.811 7.430 1.00 45.72 276 ASP A O 1
ATOM 2287 N N . GLU A 1 277 ? -3.769 -16.079 5.664 1.00 47.50 277 GLU A N 1
ATOM 2288 C CA . GLU A 1 277 ? -4.361 -14.737 5.729 1.00 47.50 277 GLU A CA 1
ATOM 2289 C C . GLU A 1 277 ? -4.932 -14.420 7.123 1.00 47.50 277 GLU A C 1
ATOM 2291 O O . GLU A 1 277 ? -6.057 -14.814 7.464 1.00 47.50 277 GLU A O 1
ATOM 2296 N N . GLY A 1 278 ? -4.198 -13.640 7.915 1.00 52.38 278 GLY A N 1
ATOM 2297 C CA . GLY A 1 278 ? -4.582 -13.344 9.287 1.00 52.38 278 GLY A CA 1
ATOM 2298 C C . GLY A 1 278 ? -3.606 -12.440 10.031 1.00 52.38 278 GLY A C 1
ATOM 2299 O O . GLY A 1 278 ? -2.589 -11.994 9.502 1.00 52.38 278 GLY A O 1
ATOM 2300 N N . LEU A 1 279 ? -3.975 -12.148 11.280 1.00 46.81 279 LEU A N 1
ATOM 2301 C CA . LEU A 1 279 ? -3.179 -11.378 12.231 1.00 46.81 279 LEU A CA 1
ATOM 2302 C C . LEU A 1 279 ? -1.841 -12.094 12.471 1.00 46.81 279 LEU A C 1
ATOM 2304 O O . LEU A 1 279 ? -1.819 -13.192 13.029 1.00 46.81 279 LEU A O 1
ATOM 2308 N N . LEU A 1 280 ? -0.725 -11.449 12.146 1.00 51.19 280 LEU A N 1
ATOM 2309 C CA . LEU A 1 280 ? 0.564 -11.840 12.698 1.00 51.19 280 LEU A CA 1
ATOM 2310 C C . LEU A 1 280 ? 0.643 -11.265 14.110 1.00 51.19 280 LEU A C 1
ATOM 2312 O O . LEU A 1 280 ? 1.114 -10.146 14.325 1.00 51.19 280 LEU A O 1
ATOM 2316 N N . ARG A 1 281 ? 0.199 -12.038 15.104 1.00 44.91 281 ARG A N 1
ATOM 2317 C CA . ARG A 1 281 ? 0.808 -11.899 16.426 1.00 44.91 281 ARG A CA 1
ATOM 2318 C C . ARG A 1 281 ? 2.141 -12.618 16.320 1.00 44.91 281 ARG A C 1
ATOM 2320 O O . ARG A 1 281 ? 2.157 -13.843 16.279 1.00 44.91 281 ARG A O 1
ATOM 2327 N N . GLN A 1 282 ? 3.253 -11.884 16.267 1.00 44.50 282 GLN A N 1
ATOM 2328 C CA . GLN A 1 282 ? 4.553 -12.473 16.589 1.00 44.50 282 GLN A CA 1
ATOM 2329 C C . GLN A 1 282 ? 4.544 -12.837 18.086 1.00 44.50 282 GLN A C 1
ATOM 2331 O O . GLN A 1 282 ? 5.173 -12.183 18.911 1.00 44.50 282 GLN A O 1
ATOM 2336 N N . THR A 1 283 ? 3.780 -13.860 18.474 1.00 34.66 283 THR A N 1
ATOM 2337 C CA . THR A 1 283 ? 4.062 -14.598 19.700 1.00 34.66 283 THR A CA 1
ATOM 2338 C C . THR A 1 283 ? 5.404 -15.265 19.468 1.00 34.66 283 THR A C 1
ATOM 2340 O O . THR A 1 283 ? 5.567 -15.975 18.480 1.00 34.66 283 THR A O 1
ATOM 2343 N N . HIS A 1 284 ? 6.367 -14.938 20.323 1.00 34.06 284 HIS A N 1
ATOM 2344 C CA . HIS A 1 284 ? 7.742 -15.417 20.312 1.00 34.06 284 HIS A CA 1
ATOM 2345 C C . HIS A 1 284 ? 7.904 -16.836 19.741 1.00 34.06 284 HIS A C 1
ATOM 2347 O O . HIS A 1 284 ? 7.699 -17.815 20.447 1.00 34.06 284 HIS A O 1
ATOM 2353 N N . TYR A 1 285 ? 8.334 -16.933 18.486 1.00 30.09 285 TYR A N 1
ATOM 2354 C CA . TYR A 1 285 ? 9.017 -18.110 17.962 1.00 30.09 285 TYR A CA 1
ATOM 2355 C C . TYR A 1 285 ? 10.398 -17.651 17.506 1.00 30.09 285 TYR A C 1
ATOM 2357 O O . TYR A 1 285 ? 10.653 -17.387 16.334 1.00 30.09 285 TYR A O 1
ATOM 2365 N N . TRP A 1 286 ? 11.266 -17.468 18.498 1.00 33.56 286 TRP A N 1
ATOM 2366 C CA . TRP A 1 286 ? 12.705 -17.591 18.324 1.00 33.56 286 TRP A CA 1
ATOM 2367 C C . TRP A 1 286 ? 13.105 -18.910 18.973 1.00 33.56 286 TRP A C 1
ATOM 2369 O O . TRP A 1 286 ? 12.670 -19.182 20.090 1.00 33.56 286 TRP A O 1
ATOM 2379 N N . ASN A 1 287 ? 13.957 -19.651 18.266 1.00 28.81 287 ASN A N 1
ATOM 2380 C CA . ASN A 1 287 ? 14.527 -20.954 18.611 1.00 28.81 287 ASN A CA 1
ATOM 2381 C C . ASN A 1 287 ? 13.575 -22.129 18.378 1.00 28.81 287 ASN A C 1
ATOM 2383 O O . ASN A 1 287 ? 12.752 -22.454 19.222 1.00 28.81 287 ASN A O 1
ATOM 2387 N N . ASP A 1 288 ? 13.664 -22.713 17.183 1.00 27.48 288 ASP A N 1
ATOM 2388 C CA . ASP A 1 288 ? 14.016 -24.128 16.999 1.00 27.48 288 ASP A CA 1
ATOM 2389 C C . ASP A 1 288 ? 13.843 -24.498 15.521 1.00 27.48 288 ASP A C 1
ATOM 2391 O O . ASP A 1 288 ? 12.729 -24.713 15.053 1.00 27.48 288 ASP A O 1
ATOM 2395 N N . ALA A 1 289 ? 14.956 -24.530 14.784 1.00 25.86 289 ALA A N 1
ATOM 2396 C CA . ALA A 1 289 ? 15.237 -25.519 13.741 1.00 25.86 289 ALA A CA 1
ATOM 2397 C C . ALA A 1 289 ? 16.600 -25.211 13.106 1.00 25.86 289 ALA A C 1
ATOM 2399 O O . ALA A 1 289 ? 16.804 -24.150 12.511 1.00 25.86 289 ALA A O 1
ATOM 2400 N N . LEU A 1 290 ? 17.507 -26.166 13.308 1.00 29.27 290 LEU A N 1
ATOM 2401 C CA . LEU A 1 290 ? 18.697 -26.439 12.505 1.00 29.27 290 LEU A CA 1
ATOM 2402 C C . LEU A 1 290 ? 18.357 -26.575 11.014 1.00 29.27 290 LEU A C 1
ATOM 2404 O O . LEU A 1 290 ? 17.253 -27.086 10.714 1.00 29.27 290 LEU A O 1
#

Secondary structure (DSSP, 8-state):
----------S------------HHHHHHHHHHHHHHHS-S--------SS--B----TTPPPEEEEESSHHHHHHHHHHHHHHHSB--EESS--HHHHHH-TTTT--STTSS-EEE-PPP-SS-----SEEEEEE--HHHHHHHHHHHHTHHHHHHTTSGGGTTTHHHHHHHHHHHHHHHHHHHHHHHHHH--SEEEEEEHHHHHHSHHHHHHHHHHHHHSSPPPHHHHHHHIIIIIT-PPPPP---HHHHHHH-THHHHHHHHHHHHHHSTT--SSEE------S---

Mean predicted aligned error: 12.62 Å

Sequence (290 aa):
MTSLEYVHIPQTLFFDATEFKISFNDMDNLRAFFFARLNADNSTDENINCQSLHYVTQSRRSLTALASFSESGVTWLRHLIEQTTGFYTGSRDHTAEARANFKAEEEDGKRVVAINTHAMPSAIRSVDYQRAVVFVQDTRSAVVDHMLRKHASKLKALEDDLFKDHRRILIKYLIKGSLFEFEVFYEAWRQFFRGEAFILYEKSLKRSPKKTLQKLISFLTGSPLLEDVYACTEQHYLHNYTTPVAVPAEWEEFMGWEWEKDSLNRVRARFWSNIDEGLLRQTHYWNDAL

Radius of gyration: 21.68 Å; Cα contacts (8 Å, |Δi|>4): 342; chains: 1; bounding box: 69×51×54 Å

Solvent-accessible surface area (backbone atoms only — not comparable to full-atom values): 17173 Å² total; per-residue (Å²): 141,83,86,82,82,81,82,83,75,81,93,77,80,83,78,79,91,82,84,79,87,72,60,76,68,61,57,53,53,50,50,49,56,53,47,59,65,70,59,70,70,88,67,94,69,72,87,79,67,54,35,77,73,38,69,48,83,58,89,85,59,70,40,28,33,35,33,31,85,28,72,65,68,49,54,42,51,46,52,54,47,26,37,62,66,22,27,34,44,16,18,78,71,75,44,78,69,49,53,76,76,30,94,39,24,88,40,74,58,58,44,29,63,31,24,36,34,71,80,64,31,39,99,90,40,79,66,89,48,47,27,33,38,42,45,44,63,58,63,67,54,35,34,50,47,40,40,54,66,77,36,42,70,60,56,57,58,43,71,40,75,93,29,58,92,48,33,68,60,54,53,52,49,51,51,54,50,34,46,50,51,51,50,50,44,54,49,23,48,65,75,50,51,84,42,46,34,37,63,41,46,46,68,48,40,72,73,42,41,70,66,42,46,36,53,50,39,30,67,70,71,70,43,82,60,52,67,70,32,47,55,43,38,52,74,68,48,65,80,57,54,68,74,67,72,82,72,56,71,69,51,63,71,69,61,56,68,65,60,52,56,53,50,53,46,46,45,36,61,71,72,43,74,84,61,71,93,48,76,42,70,81,67,88,82,78,90,89,80,134

InterPro domains:
  IPR027417 P-loop containing nucleoside triphosphate hydrolase [G3DSA:3.40.50.300] (63-242)
  IPR051589 Sialate:O-sulfotransferase [PTHR45964] (46-238)